Protein AF-A0A5Q0TPP8-F1 (afdb_monomer)

Structure (mmCIF, N/CA/C/O backbone):
data_AF-A0A5Q0TPP8-F1
#
_entry.id   AF-A0A5Q0TPP8-F1
#
loop_
_atom_site.group_PDB
_atom_site.id
_atom_site.type_symbol
_atom_site.label_atom_id
_atom_site.label_alt_id
_atom_site.label_comp_id
_atom_site.label_asym_id
_atom_site.label_entity_id
_atom_site.label_seq_id
_atom_site.pdbx_PDB_ins_code
_atom_site.Cartn_x
_atom_site.Cartn_y
_atom_site.Cartn_z
_atom_site.occupancy
_atom_site.B_iso_or_equiv
_atom_site.auth_seq_id
_atom_site.auth_comp_id
_atom_site.auth_asym_id
_atom_site.auth_atom_id
_atom_site.pdbx_PDB_model_num
ATOM 1 N N . MET A 1 1 ? -11.938 22.897 11.006 1.00 72.88 1 MET A N 1
ATOM 2 C CA . MET A 1 1 ? -11.419 23.544 9.786 1.00 72.88 1 MET A CA 1
ATOM 3 C C . MET A 1 1 ? -12.128 22.884 8.626 1.00 72.88 1 MET A C 1
ATOM 5 O O . MET A 1 1 ? -12.063 21.668 8.537 1.00 72.88 1 MET A O 1
ATOM 9 N N . GLU A 1 2 ? -12.883 23.642 7.843 1.00 81.75 2 GLU A N 1
ATOM 10 C CA . GLU A 1 2 ? -13.623 23.098 6.699 1.00 81.75 2 GLU A CA 1
ATOM 11 C C . GLU A 1 2 ? -12.651 22.657 5.591 1.00 81.75 2 GLU A C 1
ATOM 13 O O . GLU A 1 2 ? -11.642 23.331 5.365 1.00 81.75 2 GLU A O 1
ATOM 18 N N . GLY A 1 3 ? -12.922 21.511 4.957 1.00 86.56 3 GLY A N 1
ATOM 19 C CA . GLY A 1 3 ? -12.124 20.964 3.853 1.00 86.56 3 GLY A CA 1
ATOM 20 C C . GLY A 1 3 ? -10.733 20.443 4.234 1.00 86.56 3 GLY A C 1
ATOM 21 O O . GLY A 1 3 ? -9.870 20.325 3.366 1.00 86.56 3 GLY A O 1
ATOM 22 N N . TRP A 1 4 ? -10.479 20.160 5.516 1.00 91.12 4 TRP A N 1
ATOM 23 C CA . TRP A 1 4 ? -9.188 19.641 5.994 1.00 91.12 4 TRP A CA 1
ATOM 24 C C . TRP A 1 4 ? -8.814 18.273 5.379 1.00 91.12 4 TRP A C 1
ATOM 26 O O . TRP A 1 4 ? -7.636 17.945 5.226 1.00 91.12 4 TRP A O 1
ATOM 36 N N . GLU A 1 5 ? -9.820 17.498 4.980 1.00 88.25 5 GLU A N 1
ATOM 37 C CA . GLU A 1 5 ? -9.718 16.208 4.304 1.00 88.25 5 GLU A CA 1
ATOM 38 C C . GLU A 1 5 ? -9.172 16.316 2.870 1.00 88.25 5 GLU A C 1
ATOM 40 O O . GLU A 1 5 ? -8.615 15.350 2.360 1.00 88.25 5 GLU A O 1
ATOM 45 N N . TYR A 1 6 ? -9.256 17.498 2.248 1.00 87.94 6 TYR A N 1
ATOM 46 C CA . TYR A 1 6 ? -8.785 17.752 0.879 1.00 87.94 6 TYR A CA 1
ATOM 47 C C . TYR A 1 6 ? -7.492 18.574 0.820 1.00 87.94 6 TYR A C 1
ATOM 49 O O . TYR A 1 6 ? -7.087 19.010 -0.259 1.00 87.94 6 TYR A O 1
ATOM 57 N N . LEU A 1 7 ? -6.843 18.825 1.963 1.00 90.19 7 LEU A N 1
ATOM 58 C CA . LEU A 1 7 ? -5.590 19.575 1.971 1.00 90.19 7 LEU A CA 1
ATOM 59 C C . LEU A 1 7 ? -4.499 18.811 1.232 1.00 90.19 7 LEU A C 1
ATOM 61 O O . LEU A 1 7 ? -4.207 17.652 1.542 1.00 90.19 7 LEU A O 1
ATOM 65 N N . LYS A 1 8 ? -3.851 19.519 0.310 1.00 86.94 8 LYS A N 1
ATOM 66 C CA . LYS A 1 8 ? -2.609 19.077 -0.318 1.00 86.94 8 LYS A CA 1
ATOM 67 C C . LYS A 1 8 ? -1.483 19.052 0.710 1.00 86.94 8 LYS A C 1
ATOM 69 O O . LYS A 1 8 ? -1.563 19.707 1.752 1.00 86.94 8 LYS A O 1
ATOM 74 N N . PHE A 1 9 ? -0.438 18.280 0.432 1.00 85.12 9 PHE A N 1
ATOM 75 C CA . PHE A 1 9 ? 0.687 18.111 1.356 1.00 85.12 9 PHE A CA 1
ATOM 76 C C . PHE A 1 9 ? 1.4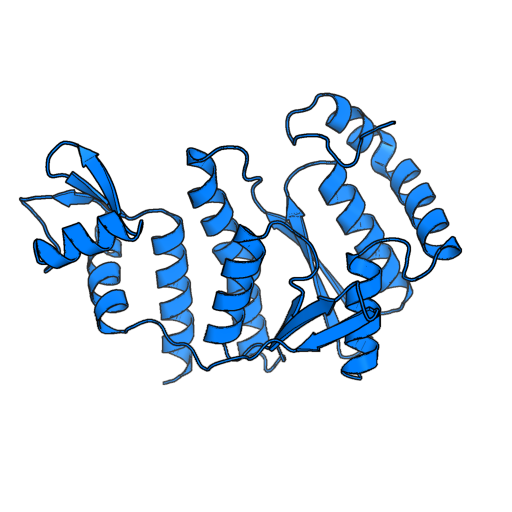45 19.423 1.634 1.00 85.12 9 PHE A C 1
ATOM 78 O O . PHE A 1 9 ? 2.007 19.570 2.713 1.00 85.12 9 PHE A O 1
ATOM 85 N N . ASP A 1 10 ? 1.437 20.357 0.681 1.00 86.56 10 ASP A N 1
ATOM 86 C CA . ASP A 1 10 ? 2.114 21.656 0.717 1.00 86.56 10 ASP A CA 1
ATOM 87 C C . ASP A 1 10 ? 1.210 22.805 1.198 1.00 86.56 10 ASP A C 1
ATOM 89 O O . ASP A 1 10 ? 1.647 23.955 1.257 1.00 86.56 10 ASP A O 1
ATOM 93 N N . ASP A 1 11 ? -0.046 22.522 1.563 1.00 90.75 11 ASP A N 1
ATOM 94 C CA . ASP A 1 11 ? -0.952 23.547 2.079 1.00 90.75 11 ASP A CA 1
ATOM 95 C C . ASP A 1 11 ? -0.470 24.032 3.465 1.00 90.75 11 ASP A C 1
ATOM 97 O O . ASP A 1 11 ? -0.346 23.215 4.383 1.00 90.75 11 ASP A O 1
ATOM 101 N N . PRO A 1 12 ? -0.274 25.348 3.691 1.00 91.38 12 PRO A N 1
ATOM 102 C CA . PRO A 1 12 ? 0.147 25.887 4.991 1.00 91.38 12 PRO A CA 1
ATOM 103 C C . PRO A 1 12 ? -0.785 25.528 6.160 1.00 91.38 12 PRO A C 1
ATOM 105 O O . PRO A 1 12 ? -0.415 25.612 7.330 1.00 91.38 12 PRO A O 1
ATOM 108 N N . LYS A 1 13 ? -2.033 25.130 5.885 1.00 93.56 13 LYS A N 1
ATOM 109 C CA . LYS A 1 13 ? -2.962 24.632 6.906 1.00 93.56 13 LYS A CA 1
ATOM 110 C C . LYS A 1 13 ? -2.545 23.276 7.483 1.00 93.56 13 LYS A C 1
ATOM 112 O O . LYS A 1 13 ? -3.036 22.941 8.562 1.00 93.56 13 LYS A O 1
ATOM 117 N N . GLN A 1 14 ? -1.647 22.527 6.837 1.00 93.81 14 GLN A N 1
ATOM 118 C CA . GLN A 1 14 ? -1.061 21.301 7.392 1.00 93.81 14 GLN A CA 1
ATOM 119 C C . GLN A 1 14 ? -0.341 21.587 8.719 1.00 93.81 14 GLN A C 1
ATOM 121 O O . GLN A 1 14 ? -0.511 20.831 9.674 1.00 93.81 14 GLN A O 1
ATOM 126 N N . ASP A 1 15 ? 0.331 22.738 8.852 1.00 94.19 15 ASP A N 1
ATOM 127 C CA . ASP A 1 15 ? 1.006 23.141 10.097 1.00 94.19 15 ASP A CA 1
ATOM 128 C C . ASP A 1 15 ? 0.032 23.273 11.269 1.00 94.19 15 ASP A C 1
ATOM 130 O O . ASP A 1 15 ? 0.347 22.919 12.406 1.00 94.19 15 ASP A O 1
ATOM 134 N N . LYS A 1 16 ? -1.199 23.725 10.995 1.00 94.25 16 LYS A N 1
ATOM 135 C CA . LYS A 1 16 ? -2.252 23.806 12.016 1.00 94.25 16 LYS A CA 1
ATOM 136 C C . LYS A 1 16 ? -2.691 22.423 12.480 1.00 94.25 16 LYS A C 1
ATOM 138 O O . LYS A 1 16 ? -3.036 22.273 13.649 1.00 94.25 16 LYS A O 1
ATOM 143 N N . ILE A 1 17 ? -2.693 21.427 11.596 1.00 95.06 17 ILE A N 1
ATOM 144 C CA . ILE A 1 17 ? -3.001 20.043 11.969 1.00 95.06 17 ILE A CA 1
ATOM 145 C C . ILE A 1 17 ? -1.875 19.491 12.838 1.00 95.06 17 ILE A C 1
ATOM 147 O O . ILE A 1 17 ? -2.148 18.990 13.925 1.00 95.06 17 ILE A O 1
ATOM 151 N N . THR A 1 18 ? -0.622 19.661 12.415 1.00 94.38 18 THR A N 1
ATOM 152 C CA . THR A 1 18 ? 0.558 19.214 13.166 1.00 94.38 18 THR A CA 1
ATOM 153 C C . THR A 1 18 ? 0.594 19.817 14.569 1.00 94.38 18 THR A C 1
ATOM 155 O O . THR A 1 18 ? 0.700 19.083 15.554 1.00 94.38 18 THR A O 1
ATOM 158 N N . ALA A 1 19 ? 0.415 21.138 14.676 1.00 95.62 19 ALA A N 1
ATOM 159 C CA . ALA A 1 19 ? 0.449 21.865 15.945 1.00 95.62 19 ALA A CA 1
ATOM 160 C C . ALA A 1 19 ? -0.661 21.449 16.927 1.00 95.62 19 ALA A C 1
ATOM 162 O O . ALA A 1 19 ? -0.488 21.593 18.133 1.00 95.62 19 ALA A O 1
ATOM 163 N N . ASN A 1 20 ? -1.786 20.924 16.429 1.00 95.69 20 ASN A N 1
ATOM 164 C CA . ASN A 1 20 ? -2.944 20.541 17.245 1.00 95.69 20 ASN A CA 1
ATOM 165 C C . ASN A 1 20 ? -3.232 19.028 17.197 1.00 95.69 20 ASN A C 1
ATOM 167 O O . ASN A 1 20 ? -4.325 18.592 17.562 1.00 95.69 20 ASN A O 1
ATOM 171 N N . SER A 1 21 ? -2.270 18.221 16.744 1.00 94.19 21 SER A N 1
ATOM 172 C CA . SER A 1 21 ? -2.447 16.795 16.430 1.00 94.19 21 SER A CA 1
ATOM 173 C C . SER A 1 21 ? -3.027 15.988 17.594 1.00 94.19 21 SER A C 1
ATOM 175 O O . SER A 1 21 ? -4.012 15.277 17.408 1.00 94.19 21 SER A O 1
ATOM 177 N N . SER A 1 22 ? -2.508 16.156 18.812 1.00 95.12 22 SER A N 1
ATOM 178 C CA . SER A 1 22 ? -3.001 15.453 20.008 1.00 95.12 22 SER A CA 1
ATOM 179 C C . SER A 1 22 ? -4.465 15.769 20.338 1.00 95.12 22 SER A C 1
ATOM 181 O O . SER A 1 22 ? -5.251 14.867 20.651 1.00 95.12 22 SER A O 1
ATOM 183 N N . GLU A 1 23 ? -4.857 17.043 20.255 1.00 96.62 23 GLU A N 1
ATOM 184 C CA . GLU A 1 23 ? -6.233 17.474 20.524 1.00 96.62 23 GLU A CA 1
ATOM 185 C C . GLU A 1 23 ? -7.184 16.971 19.432 1.00 96.62 23 GLU A C 1
ATOM 187 O O . GLU A 1 23 ? -8.256 16.433 19.725 1.00 96.62 23 GLU A O 1
ATOM 192 N N . LEU A 1 24 ? -6.776 17.100 18.167 1.00 96.62 24 LEU A N 1
ATOM 193 C CA . LEU A 1 24 ? -7.544 16.621 17.023 1.00 96.62 24 LEU A CA 1
ATOM 194 C C . LEU A 1 24 ? -7.723 15.103 17.074 1.00 96.62 24 LEU A C 1
ATOM 196 O O . LEU A 1 24 ? -8.852 14.636 16.949 1.00 96.62 24 LEU A O 1
ATOM 200 N N . LYS A 1 25 ? -6.660 14.337 17.352 1.00 96.81 25 LYS A N 1
ATOM 201 C CA . LYS A 1 25 ? -6.724 12.875 17.503 1.00 96.81 25 LYS A CA 1
ATOM 202 C C . LYS A 1 25 ? -7.724 12.479 18.584 1.00 96.81 25 LYS A C 1
ATOM 204 O O . LYS A 1 25 ? -8.573 11.625 18.357 1.00 96.81 25 LYS A O 1
ATOM 209 N N . SER A 1 26 ? -7.688 13.154 19.734 1.00 96.94 26 SER A N 1
ATOM 210 C CA . SER A 1 26 ? -8.629 12.901 20.834 1.00 96.94 26 SER A CA 1
ATOM 211 C C . SER A 1 26 ? -10.083 13.141 20.410 1.00 96.94 26 SER A C 1
ATOM 213 O O . SER A 1 26 ? -10.961 12.323 20.686 1.00 96.94 26 SER A O 1
ATOM 215 N N . LYS A 1 27 ? -10.349 14.229 19.676 1.00 97.06 27 LYS A N 1
ATOM 216 C CA . LYS A 1 27 ? -11.682 14.530 19.126 1.00 97.06 27 LYS A CA 1
ATOM 217 C C . LYS A 1 27 ? -12.130 13.502 18.085 1.00 97.06 27 LYS A C 1
ATOM 219 O O . LYS A 1 27 ? -13.294 13.103 18.095 1.00 97.06 27 LYS A O 1
ATOM 224 N N . LEU A 1 28 ? -11.226 13.053 17.216 1.00 97.12 28 LEU A N 1
ATOM 225 C CA . LEU A 1 28 ? -11.512 12.036 16.203 1.00 97.12 28 LEU A CA 1
ATOM 226 C C . LEU A 1 28 ? -11.799 10.673 16.839 1.00 97.12 28 LEU A C 1
ATOM 228 O O . LEU A 1 28 ? -12.749 10.011 16.438 1.00 97.12 28 LEU A O 1
ATOM 232 N N . LEU A 1 29 ? -11.065 10.285 17.884 1.00 97.44 29 LEU A N 1
ATOM 233 C CA . LEU A 1 29 ? -11.341 9.059 18.637 1.00 97.44 29 LEU A CA 1
ATOM 234 C C . LEU A 1 29 ? -12.711 9.100 19.315 1.00 97.44 29 LEU A C 1
ATOM 236 O O . LEU A 1 29 ? -13.458 8.128 19.244 1.00 97.44 29 LEU A O 1
ATOM 240 N N . LEU A 1 30 ? -13.086 10.231 19.924 1.00 97.12 30 LEU A N 1
ATOM 241 C CA . LEU A 1 30 ? -14.433 10.408 20.478 1.00 97.12 30 LEU A CA 1
ATOM 242 C C . LEU A 1 30 ? -15.513 10.284 19.397 1.00 97.12 30 LEU A C 1
ATOM 244 O O . LEU A 1 30 ? -16.551 9.661 19.625 1.00 97.12 30 LEU A O 1
ATOM 248 N N . PHE A 1 31 ? -15.267 10.853 18.216 1.00 97.44 31 PHE A N 1
ATOM 249 C CA . PHE A 1 31 ? -16.161 10.720 17.071 1.00 97.44 31 PHE A CA 1
ATOM 250 C C . PHE A 1 31 ? -16.295 9.261 16.619 1.00 97.44 31 PHE A C 1
ATOM 252 O O . PHE A 1 31 ? -17.422 8.783 16.483 1.00 97.44 31 PHE A O 1
ATOM 259 N N . ILE A 1 32 ? -15.180 8.542 16.457 1.00 97.38 32 ILE A N 1
ATOM 260 C CA . ILE A 1 32 ? -15.169 7.127 16.066 1.00 97.38 32 ILE A CA 1
ATOM 261 C C . ILE A 1 32 ? -15.898 6.278 17.108 1.00 97.38 32 ILE A C 1
ATOM 263 O O . ILE A 1 32 ? -16.779 5.505 16.750 1.00 97.38 32 ILE A O 1
ATOM 267 N N . ASN A 1 33 ? -15.621 6.466 18.398 1.00 94.50 33 ASN A N 1
ATOM 268 C CA . ASN A 1 33 ? -16.284 5.714 19.467 1.00 94.50 33 ASN A CA 1
ATOM 269 C C . ASN A 1 33 ? -17.801 5.950 19.500 1.00 94.50 33 ASN A C 1
ATOM 271 O O . ASN A 1 33 ? -18.557 5.047 19.847 1.00 94.50 33 ASN A O 1
ATOM 275 N N . LYS A 1 34 ? -18.260 7.146 19.113 1.00 96.31 34 LYS A N 1
ATOM 276 C CA . LYS A 1 34 ? -19.690 7.464 19.012 1.00 96.31 34 LYS A CA 1
ATOM 277 C C . LYS A 1 34 ? -20.337 6.909 17.740 1.00 96.31 34 LYS A C 1
ATOM 279 O O . LYS A 1 34 ? -21.505 6.531 17.777 1.00 96.31 34 LYS A O 1
ATOM 284 N N . LYS A 1 35 ? -19.630 6.935 16.608 1.00 95.44 35 LYS A N 1
ATOM 285 C CA . LYS A 1 35 ? -20.157 6.512 15.299 1.00 95.44 35 LYS A CA 1
ATOM 286 C C . LYS A 1 35 ? -19.996 5.018 15.024 1.00 95.44 35 LYS A C 1
ATOM 288 O O . LYS A 1 35 ? -20.766 4.481 14.238 1.00 95.44 35 LYS A O 1
ATOM 293 N N . GLY A 1 36 ? -19.041 4.357 15.668 1.00 92.12 36 GLY A N 1
ATOM 294 C CA . GLY A 1 36 ? -18.670 2.981 15.368 1.00 92.12 36 GLY A CA 1
ATOM 295 C C . GLY A 1 36 ? -18.016 2.858 13.993 1.00 92.12 36 GLY A C 1
ATOM 296 O O . GLY A 1 36 ? -17.306 3.756 13.540 1.00 92.12 36 GLY A O 1
ATOM 297 N N . ASN A 1 37 ? -18.275 1.740 13.320 1.00 88.06 37 ASN A N 1
ATOM 298 C CA . ASN A 1 37 ? -17.613 1.394 12.066 1.00 88.06 37 ASN A CA 1
ATOM 299 C C . ASN A 1 37 ? -17.879 2.383 10.920 1.00 88.06 37 ASN A C 1
ATOM 301 O O . ASN A 1 37 ? -17.022 2.568 10.067 1.00 88.06 37 ASN A O 1
ATOM 305 N N . SER A 1 38 ? -19.007 3.098 10.936 1.00 91.88 38 SER A N 1
ATOM 306 C CA . SER A 1 38 ? -19.361 4.094 9.920 1.00 91.88 38 SER A CA 1
ATOM 307 C C . SER A 1 38 ? -18.595 5.418 10.061 1.00 91.88 38 SER A C 1
ATOM 309 O O . SER A 1 38 ? -18.984 6.415 9.453 1.00 91.88 38 SER A O 1
ATOM 311 N N . ALA A 1 39 ? -17.591 5.488 10.938 1.00 95.25 39 ALA A N 1
ATOM 312 C CA . ALA A 1 39 ? -16.793 6.691 11.149 1.00 95.25 39 ALA A CA 1
ATOM 313 C C . ALA A 1 39 ? -15.831 6.970 9.985 1.00 95.25 39 ALA A C 1
ATOM 315 O O . ALA A 1 39 ? -15.558 8.134 9.698 1.00 95.25 39 ALA A O 1
ATOM 316 N N . SER A 1 40 ? -15.339 5.925 9.314 1.00 95.25 40 SER A N 1
ATOM 317 C CA . SER A 1 40 ? -14.554 6.041 8.083 1.00 95.25 40 SER A CA 1
ATOM 318 C C . SER A 1 40 ? -14.706 4.789 7.219 1.00 95.25 40 SER A C 1
ATOM 320 O O . SER A 1 40 ? -15.080 3.721 7.711 1.00 95.25 40 SER A O 1
ATOM 322 N N . ALA A 1 41 ? -14.401 4.915 5.926 1.00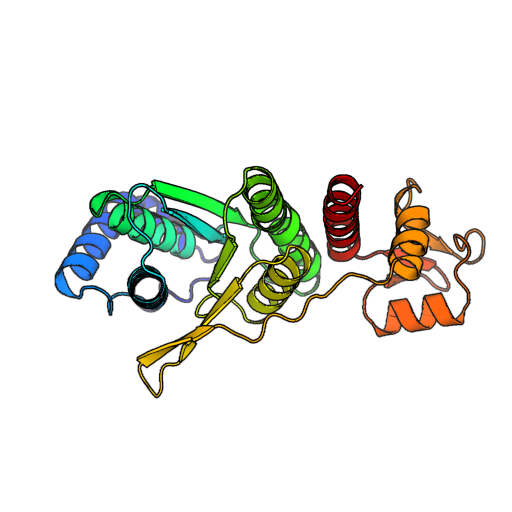 93.75 41 ALA A N 1
ATOM 323 C CA . ALA A 1 41 ? -14.437 3.788 5.000 1.00 93.75 41 ALA A CA 1
ATOM 324 C C . ALA A 1 41 ? -13.398 2.710 5.365 1.00 93.75 41 ALA A C 1
ATOM 326 O O . ALA A 1 41 ? -13.682 1.518 5.239 1.00 93.75 41 ALA A O 1
ATOM 327 N N . GLU A 1 42 ? -12.226 3.104 5.872 1.00 96.31 42 GLU A N 1
ATOM 328 C CA . GLU A 1 42 ? -11.175 2.200 6.354 1.00 96.31 42 GLU A CA 1
ATOM 329 C C . GLU A 1 42 ? -11.669 1.368 7.534 1.00 96.31 42 GLU A C 1
ATOM 331 O O . GLU A 1 42 ? -11.582 0.144 7.494 1.00 96.31 42 GLU A O 1
ATOM 336 N N . ILE A 1 43 ? -12.230 2.011 8.564 1.00 97.06 43 ILE A N 1
ATOM 337 C CA . ILE A 1 43 ? -12.712 1.300 9.753 1.00 97.06 43 ILE A CA 1
ATOM 338 C C . ILE A 1 43 ? -13.821 0.331 9.356 1.00 97.06 43 ILE A C 1
ATOM 340 O O . ILE A 1 43 ? -13.770 -0.842 9.721 1.00 97.06 43 ILE A O 1
ATOM 344 N N . GLN A 1 44 ? -14.790 0.798 8.567 1.00 96.31 44 GLN A N 1
ATOM 345 C CA . GLN A 1 44 ? -15.907 -0.036 8.145 1.00 96.31 44 GLN A CA 1
ATOM 346 C C . GLN A 1 44 ? -15.448 -1.263 7.359 1.00 96.31 44 GLN A C 1
ATOM 348 O O . GLN A 1 44 ? -15.899 -2.373 7.632 1.00 96.31 44 GLN A O 1
ATOM 353 N N . SER A 1 45 ? -14.563 -1.066 6.382 1.00 96.75 45 SER A N 1
ATOM 354 C CA . SER A 1 45 ? -14.091 -2.152 5.524 1.00 96.75 45 SER A CA 1
ATOM 355 C C . SER A 1 45 ? -13.195 -3.140 6.267 1.00 96.75 45 SER A C 1
ATOM 357 O O . SER A 1 45 ? -13.355 -4.342 6.072 1.00 96.75 45 SER A O 1
ATOM 359 N N . ILE A 1 46 ? -12.310 -2.670 7.154 1.00 97.31 46 ILE A N 1
ATOM 360 C CA . ILE A 1 46 ? -11.461 -3.548 7.969 1.00 97.31 46 ILE A CA 1
ATOM 361 C C . ILE A 1 46 ? -12.316 -4.361 8.944 1.00 97.31 46 ILE A C 1
ATOM 363 O O . ILE A 1 46 ? -12.140 -5.572 9.014 1.00 97.31 46 ILE A O 1
ATOM 367 N N . GLU A 1 47 ? -13.266 -3.743 9.654 1.00 96.81 47 GLU A N 1
ATOM 368 C CA . GLU A 1 47 ? -14.126 -4.466 10.602 1.00 96.81 47 GLU A CA 1
ATOM 369 C C . GLU A 1 47 ? -14.979 -5.537 9.934 1.00 96.81 47 GLU A C 1
ATOM 371 O O . GLU A 1 47 ? -15.024 -6.673 10.402 1.00 96.81 47 GLU A O 1
ATOM 376 N N . GLN A 1 48 ? -15.613 -5.196 8.812 1.00 96.88 48 GLN A N 1
ATOM 377 C CA . GLN A 1 48 ? -16.395 -6.172 8.060 1.00 96.88 48 GLN A CA 1
ATOM 378 C C . GLN A 1 48 ? -15.509 -7.297 7.514 1.00 96.88 48 GLN A C 1
ATOM 380 O O . GLN A 1 48 ? -15.945 -8.444 7.467 1.00 96.88 48 GLN A O 1
ATOM 385 N N . ALA A 1 49 ? -14.269 -7.000 7.112 1.00 97.12 49 ALA A N 1
ATOM 386 C CA . ALA A 1 49 ? -13.347 -8.013 6.611 1.00 97.12 49 ALA A CA 1
ATOM 387 C C . ALA A 1 49 ? -12.884 -8.967 7.717 1.00 97.12 49 ALA A C 1
ATOM 389 O O . ALA A 1 49 ? -12.933 -10.179 7.515 1.00 97.12 49 ALA A O 1
ATOM 390 N N . VAL A 1 50 ? -12.471 -8.458 8.885 1.00 97.06 50 VAL A N 1
ATOM 391 C CA . VAL A 1 50 ? -12.036 -9.329 9.990 1.00 97.06 50 VAL A CA 1
ATOM 392 C C . VAL A 1 50 ? -13.180 -10.204 10.498 1.00 97.06 50 VAL A C 1
ATOM 394 O O . VAL A 1 50 ? -12.968 -11.386 10.749 1.00 97.06 50 VAL A O 1
ATOM 397 N N . GLU A 1 51 ? -14.407 -9.677 10.544 1.00 96.00 51 GLU A N 1
ATOM 398 C CA . GLU A 1 51 ? -15.601 -10.463 10.864 1.00 96.00 51 GLU A CA 1
ATOM 399 C C . GLU A 1 51 ? -15.872 -11.533 9.796 1.00 96.00 51 GLU A C 1
ATOM 401 O O . GLU A 1 51 ? -15.982 -12.717 10.118 1.00 96.00 51 GLU A O 1
ATOM 406 N N . LYS A 1 52 ? -15.919 -11.144 8.515 1.00 96.56 52 LYS A N 1
ATOM 407 C CA . LYS A 1 52 ? -16.238 -12.048 7.399 1.00 96.56 52 LYS A CA 1
ATOM 408 C C . LYS A 1 52 ? -15.230 -13.182 7.239 1.00 96.56 52 LYS A C 1
ATOM 410 O O . LYS A 1 52 ? -15.619 -14.299 6.904 1.00 96.56 52 LYS A O 1
ATOM 415 N N . PHE A 1 53 ? -13.948 -12.894 7.441 1.00 96.25 53 PHE A N 1
ATOM 416 C CA . PHE A 1 53 ? -12.872 -13.874 7.300 1.00 96.25 53 PHE A CA 1
ATOM 417 C C . PHE A 1 53 ? -12.528 -14.588 8.617 1.00 96.25 53 PHE A C 1
ATOM 419 O O . PHE A 1 53 ? -11.690 -15.486 8.613 1.00 96.25 53 PHE A O 1
ATOM 426 N N . GLY A 1 54 ? -13.191 -14.242 9.728 1.00 96.75 54 GLY A N 1
ATOM 427 C CA . GLY A 1 54 ? -12.980 -14.878 11.031 1.00 96.75 54 GLY A CA 1
ATOM 428 C C . GLY A 1 54 ? -11.613 -14.582 11.656 1.00 96.75 54 GLY A C 1
ATOM 429 O O . GLY A 1 54 ? -11.112 -15.395 12.430 1.00 96.75 54 GLY A O 1
ATOM 430 N N . HIS A 1 55 ? -11.015 -13.446 11.305 1.00 97.00 55 HIS A N 1
ATOM 431 C CA . HIS A 1 55 ? -9.718 -12.985 11.795 1.00 97.00 55 HIS A CA 1
ATOM 432 C C . HIS A 1 55 ? -9.848 -12.420 13.214 1.00 97.00 55 HIS A C 1
ATOM 434 O O . HIS A 1 55 ? -10.745 -11.617 13.488 1.00 97.00 55 HIS A O 1
ATOM 440 N N . LYS A 1 56 ? -8.964 -12.830 14.126 1.00 97.31 56 LYS A N 1
ATOM 441 C CA . LYS A 1 56 ? -9.024 -12.458 15.542 1.00 97.31 56 LYS A CA 1
ATOM 442 C C . LYS A 1 56 ? -7.920 -11.460 15.902 1.00 97.31 56 LYS A C 1
ATOM 444 O O . LYS A 1 56 ? -6.886 -11.400 15.247 1.00 97.31 56 LYS A O 1
ATOM 449 N N . PRO A 1 57 ? -8.086 -10.670 16.974 1.00 97.56 57 PRO A N 1
ATOM 450 C CA . PRO A 1 57 ? -7.059 -9.708 17.368 1.00 97.56 57 PRO A CA 1
ATOM 451 C C . PRO A 1 57 ? -5.672 -10.311 17.655 1.00 97.56 57 PRO A C 1
ATOM 453 O O . PRO A 1 57 ? -4.670 -9.645 17.426 1.00 97.56 57 PRO A O 1
ATOM 456 N N . ASP A 1 58 ? -5.607 -11.551 18.145 1.00 95.94 58 ASP 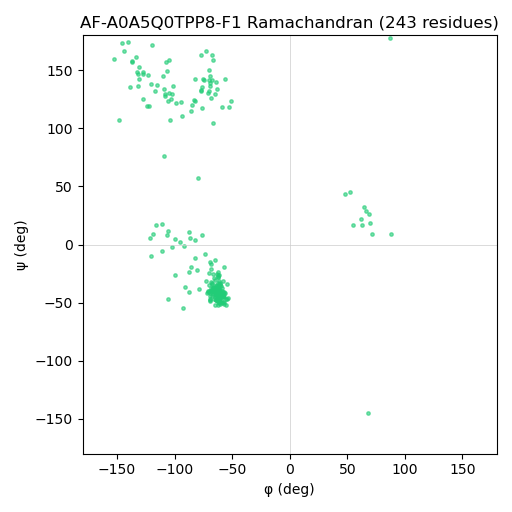A N 1
ATOM 457 C CA . ASP A 1 58 ? -4.371 -12.243 18.531 1.00 95.94 58 ASP A CA 1
ATOM 458 C C . ASP A 1 58 ? -3.617 -12.903 17.364 1.00 95.94 58 ASP A C 1
ATOM 460 O O . ASP A 1 58 ? -2.459 -13.284 17.538 1.00 95.94 58 ASP A O 1
ATOM 464 N N . ASP A 1 59 ? -4.232 -13.007 16.183 1.00 96.00 59 ASP A N 1
ATOM 465 C CA . ASP A 1 59 ? -3.624 -13.574 14.972 1.00 96.00 59 ASP A CA 1
ATOM 466 C C . ASP A 1 59 ? -3.582 -12.598 13.783 1.00 96.00 59 ASP A C 1
ATOM 468 O O . ASP A 1 59 ? -3.161 -12.966 12.684 1.00 96.00 59 ASP A O 1
ATOM 472 N N . THR A 1 60 ? -3.976 -11.339 14.000 1.00 98.19 60 THR A N 1
ATOM 473 C CA . THR A 1 60 ? -4.155 -10.351 12.932 1.00 98.19 60 THR A CA 1
ATOM 474 C C . THR A 1 60 ? -3.333 -9.090 13.159 1.00 98.19 60 THR A C 1
ATOM 476 O O . THR A 1 60 ? -3.562 -8.331 14.102 1.00 98.19 60 THR A O 1
ATOM 479 N N . LEU A 1 61 ? -2.437 -8.815 12.209 1.00 98.31 61 LEU A N 1
ATOM 480 C CA . LEU A 1 61 ? -1.747 -7.537 12.070 1.00 98.31 61 LEU A CA 1
ATOM 481 C C . LEU A 1 61 ? -2.495 -6.638 11.078 1.00 98.31 61 LEU A C 1
ATOM 483 O O . LEU A 1 61 ? -2.644 -6.981 9.905 1.00 98.31 61 LEU A O 1
ATOM 487 N N . ILE A 1 62 ? -2.897 -5.449 11.522 1.00 98.31 62 ILE A N 1
ATOM 488 C CA . ILE A 1 62 ? -3.432 -4.399 10.649 1.00 98.31 62 ILE A CA 1
ATOM 489 C C . ILE A 1 62 ? -2.287 -3.471 10.242 1.00 98.31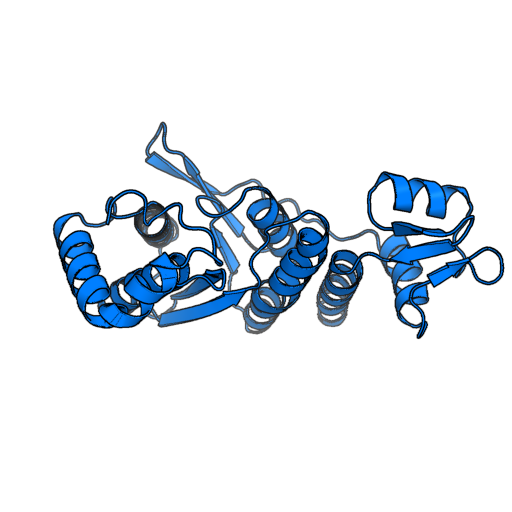 62 ILE A C 1
ATOM 491 O O . ILE A 1 62 ? -1.763 -2.702 11.052 1.00 98.31 62 ILE A O 1
ATOM 495 N N . PHE A 1 63 ? -1.910 -3.526 8.968 1.00 98.19 63 PHE A N 1
ATOM 496 C CA . PHE A 1 63 ? -0.893 -2.652 8.399 1.00 98.19 63 PHE A CA 1
ATOM 497 C C . PHE A 1 63 ? -1.520 -1.481 7.646 1.00 98.19 63 PHE A C 1
ATOM 499 O O . PHE A 1 63 ? -2.270 -1.672 6.690 1.00 98.19 63 PHE A O 1
ATOM 506 N N . LEU A 1 64 ? -1.190 -0.266 8.070 1.00 97.50 64 LEU A N 1
ATOM 507 C CA . LEU A 1 64 ? -1.668 0.976 7.478 1.00 97.50 64 LEU A CA 1
ATOM 508 C C . LEU A 1 64 ? -0.524 1.683 6.751 1.00 97.50 64 LEU A C 1
ATOM 510 O O . LEU A 1 64 ? 0.618 1.698 7.213 1.00 97.50 64 LEU A O 1
ATOM 514 N N . TYR A 1 65 ? -0.836 2.345 5.646 1.00 96.06 65 TYR A N 1
ATOM 515 C CA . TYR A 1 65 ? 0.069 3.311 5.044 1.00 96.06 65 TYR A CA 1
ATOM 516 C C . TYR A 1 65 ? -0.666 4.630 4.818 1.00 96.06 65 TYR A C 1
ATOM 518 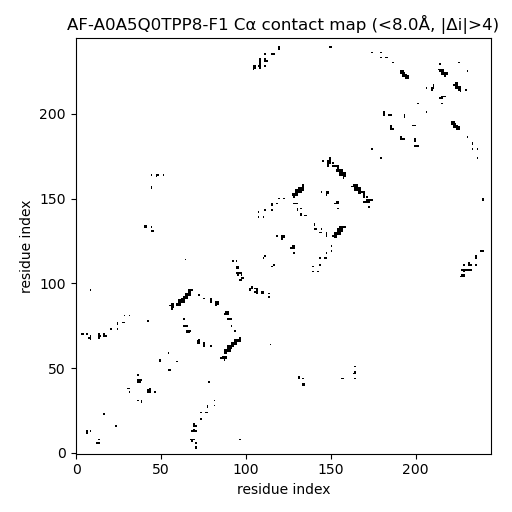O O . TYR A 1 65 ? -1.876 4.651 4.599 1.00 96.06 65 TYR A O 1
ATOM 526 N N . SER A 1 66 ? 0.063 5.737 4.903 1.00 94.75 66 SER A N 1
ATOM 527 C CA . SER A 1 66 ? -0.456 7.068 4.595 1.00 94.75 66 SER A CA 1
ATOM 528 C C . SER A 1 66 ? 0.556 7.853 3.778 1.00 94.75 66 SER A C 1
ATOM 530 O O . SER A 1 66 ? 1.758 7.598 3.855 1.00 94.75 66 SER A O 1
ATOM 532 N N . THR A 1 67 ? 0.094 8.860 3.047 1.00 91.94 67 THR A N 1
ATOM 533 C CA . THR A 1 67 ? 0.984 9.857 2.448 1.00 91.94 67 THR A CA 1
ATOM 534 C C . THR A 1 67 ? 1.653 10.712 3.522 1.00 91.94 67 THR A C 1
ATOM 536 O O . THR A 1 67 ? 1.199 10.786 4.671 1.00 91.94 67 THR A O 1
ATOM 539 N N . ASN A 1 68 ? 2.731 11.400 3.148 1.00 89.69 68 ASN A N 1
ATOM 540 C CA . ASN A 1 68 ? 3.438 12.325 4.030 1.00 89.69 68 ASN A CA 1
ATOM 541 C C . ASN A 1 68 ? 2.730 13.690 4.130 1.00 89.69 68 ASN A C 1
ATOM 543 O O . ASN A 1 68 ? 3.300 14.728 3.809 1.00 89.69 68 ASN A O 1
ATOM 547 N N . SER A 1 69 ? 1.466 13.690 4.547 1.00 92.69 69 SER A N 1
ATOM 548 C CA . SER A 1 69 ? 0.700 14.902 4.846 1.00 92.69 69 SER A CA 1
ATOM 549 C C . SER A 1 69 ? 0.100 14.803 6.247 1.00 92.69 69 SER A C 1
ATOM 551 O O . SER A 1 69 ? -0.227 13.708 6.711 1.00 92.69 69 SER A O 1
ATOM 553 N N . ALA A 1 70 ? -0.025 15.931 6.952 1.00 94.81 70 ALA A N 1
ATOM 554 C CA . ALA A 1 70 ? -0.437 15.920 8.356 1.00 94.81 70 ALA A CA 1
ATOM 555 C C . ALA A 1 70 ? -1.874 15.402 8.529 1.00 94.81 70 ALA A C 1
ATOM 557 O O . ALA A 1 70 ? -2.145 14.645 9.458 1.00 94.81 70 ALA A O 1
ATOM 558 N N . ASN A 1 71 ? -2.785 15.732 7.606 1.00 95.12 71 ASN A N 1
ATOM 559 C CA . ASN A 1 71 ? -4.142 15.176 7.585 1.00 95.12 71 ASN A CA 1
ATOM 560 C C . ASN A 1 71 ? -4.168 13.643 7.413 1.00 95.12 71 ASN A C 1
ATOM 562 O O . ASN A 1 71 ? -4.872 12.965 8.162 1.00 95.12 71 ASN A O 1
ATOM 566 N N . ALA A 1 72 ? -3.386 13.089 6.482 1.00 94.75 72 ALA A N 1
ATOM 567 C CA . ALA A 1 72 ? -3.347 11.647 6.233 1.00 94.75 72 ALA A CA 1
ATOM 568 C C . ALA A 1 72 ? -2.703 10.881 7.397 1.00 94.75 72 ALA A C 1
ATOM 570 O O . ALA A 1 72 ? -3.221 9.851 7.829 1.00 94.75 72 ALA A O 1
ATOM 571 N N . GLN A 1 73 ? -1.611 11.411 7.955 1.00 96.19 73 GLN A N 1
ATOM 572 C CA . GLN A 1 73 ? -0.954 10.818 9.122 1.00 96.19 73 GLN A CA 1
ATOM 573 C C . GLN A 1 73 ? -1.855 10.848 10.356 1.00 96.19 73 GLN A C 1
ATOM 575 O O . GLN A 1 73 ? -1.961 9.840 11.051 1.00 96.19 73 GLN A O 1
ATOM 580 N N . LEU A 1 74 ? -2.563 11.956 10.594 1.00 97.25 74 LEU A N 1
ATOM 581 C CA . LEU A 1 74 ? -3.513 12.061 11.699 1.00 97.25 74 LEU A CA 1
ATOM 582 C C . LEU A 1 74 ? -4.662 11.051 11.557 1.00 97.25 74 LEU A C 1
ATOM 584 O O . LEU A 1 74 ? -5.054 10.427 12.546 1.00 97.25 74 LEU A O 1
ATOM 588 N N . ALA A 1 75 ? -5.182 10.843 10.343 1.00 96.69 75 ALA A N 1
ATOM 589 C CA . ALA A 1 75 ? -6.184 9.811 10.086 1.00 96.69 75 ALA A CA 1
ATOM 590 C C . ALA A 1 75 ? -5.635 8.406 10.392 1.00 96.69 75 ALA A C 1
ATOM 592 O O . ALA A 1 75 ? -6.239 7.674 11.177 1.00 96.69 75 ALA A O 1
ATOM 593 N N . ALA A 1 76 ? -4.459 8.061 9.858 1.00 97.19 76 ALA A N 1
ATOM 594 C CA . ALA A 1 76 ? -3.821 6.766 10.091 1.00 97.19 76 ALA A CA 1
ATOM 595 C C . ALA A 1 76 ? -3.516 6.515 11.578 1.00 97.19 76 ALA A C 1
ATOM 597 O O . ALA A 1 76 ? -3.756 5.420 12.074 1.00 97.19 76 ALA A O 1
ATOM 598 N N . GLU A 1 77 ? -3.052 7.528 12.312 1.00 97.75 77 GLU A N 1
ATOM 599 C CA . GLU A 1 77 ? -2.820 7.457 13.763 1.00 97.75 77 GLU A CA 1
ATOM 600 C C . GLU A 1 77 ? -4.096 7.232 14.557 1.00 97.75 77 GLU A C 1
ATOM 602 O O . GLU A 1 77 ? -4.116 6.455 15.510 1.00 97.75 77 GLU A O 1
ATOM 607 N N . THR A 1 78 ? -5.169 7.913 14.170 1.00 98.00 78 THR A N 1
ATOM 608 C CA . THR A 1 78 ? -6.457 7.776 14.844 1.00 98.00 78 THR A CA 1
ATOM 609 C C . THR A 1 78 ? -7.030 6.374 14.614 1.00 98.00 78 THR A C 1
ATOM 611 O O . THR A 1 78 ? -7.485 5.732 15.559 1.00 98.00 78 THR A O 1
ATOM 614 N N . ILE A 1 79 ? -6.966 5.870 13.377 1.00 97.88 79 ILE A N 1
ATOM 615 C CA . ILE A 1 79 ? -7.404 4.510 13.024 1.00 97.88 79 ILE A CA 1
ATOM 616 C C . ILE A 1 79 ? -6.539 3.466 13.740 1.00 97.88 79 ILE A C 1
ATOM 618 O O . ILE A 1 79 ? -7.065 2.503 14.298 1.00 97.88 79 ILE A O 1
ATOM 622 N N . GLN A 1 80 ? -5.223 3.678 13.780 1.00 98.12 80 GLN A N 1
ATOM 623 C CA . GLN A 1 80 ? -4.284 2.832 14.506 1.00 98.12 80 GLN A CA 1
ATOM 624 C C . GLN A 1 80 ? -4.668 2.709 15.988 1.00 98.12 80 GLN A C 1
ATOM 626 O O . GLN A 1 80 ? -4.801 1.604 16.512 1.00 98.12 80 GLN A O 1
ATOM 631 N N . GLU A 1 81 ? -4.873 3.838 16.667 1.00 97.94 81 GLU A N 1
ATOM 632 C CA . GLU A 1 81 ? -5.243 3.860 18.084 1.00 97.94 81 GLU A CA 1
ATOM 633 C C . GLU A 1 81 ? -6.597 3.175 18.327 1.00 97.94 81 GLU A C 1
ATOM 635 O O . GLU A 1 81 ? -6.758 2.420 19.289 1.00 97.94 81 GLU A O 1
ATOM 640 N N . TYR A 1 82 ? -7.554 3.367 17.417 1.00 97.81 82 TYR A N 1
ATOM 641 C CA . TYR A 1 82 ? -8.846 2.696 17.477 1.00 97.81 82 TYR A CA 1
ATOM 642 C C . TYR A 1 82 ? -8.712 1.166 17.445 1.00 97.81 82 TYR A C 1
ATOM 644 O O . TYR A 1 82 ? -9.239 0.487 18.329 1.00 97.81 82 TYR A O 1
ATOM 652 N N . PHE A 1 83 ? -7.965 0.606 16.491 1.00 97.88 83 PHE A N 1
ATOM 653 C CA . PHE A 1 83 ? -7.779 -0.847 16.399 1.00 97.88 83 PHE A CA 1
ATOM 654 C C . PHE A 1 83 ? -6.909 -1.417 17.528 1.00 97.88 83 PHE A C 1
ATOM 656 O O . PHE A 1 83 ? -7.232 -2.483 18.057 1.00 97.88 83 PHE A O 1
ATOM 663 N N . ASN A 1 84 ? -5.900 -0.674 17.994 1.00 97.56 84 ASN A N 1
ATOM 664 C CA . ASN A 1 84 ? -5.135 -1.035 19.194 1.00 97.56 84 ASN A CA 1
ATOM 665 C C . ASN A 1 84 ? -6.035 -1.144 20.434 1.00 97.56 84 ASN A C 1
ATOM 667 O O . ASN A 1 84 ? -5.888 -2.066 21.240 1.00 97.56 84 ASN A O 1
ATOM 671 N N . SER A 1 85 ? -7.014 -0.242 20.587 1.00 96.62 85 SER A N 1
ATOM 672 C CA . SER A 1 85 ? -7.984 -0.311 21.691 1.00 96.62 85 SER A CA 1
ATOM 673 C C . SER A 1 85 ? -8.837 -1.589 21.647 1.00 96.62 85 SER A C 1
ATOM 675 O O . SER A 1 85 ? -9.221 -2.118 22.693 1.00 96.62 85 SER A O 1
ATOM 677 N N . LYS A 1 86 ? -9.039 -2.142 20.443 1.00 96.19 86 LYS A N 1
ATOM 678 C CA . LYS A 1 86 ? -9.694 -3.430 20.172 1.00 96.19 86 LYS A CA 1
ATOM 679 C C . LYS A 1 86 ? -8.745 -4.634 20.202 1.00 96.19 86 LYS A C 1
ATOM 681 O O . LYS A 1 86 ? -9.165 -5.732 19.855 1.00 96.19 86 LYS A O 1
ATOM 686 N N . LYS A 1 87 ? -7.506 -4.442 20.670 1.00 98.06 87 LYS A N 1
ATOM 687 C CA . LYS A 1 87 ? -6.464 -5.470 20.851 1.00 98.06 87 LYS A CA 1
ATOM 688 C C . LYS A 1 87 ? -5.840 -6.023 19.572 1.00 98.06 87 LYS A C 1
ATOM 690 O O . LYS A 1 87 ? -5.076 -6.973 19.677 1.00 98.06 87 LYS A O 1
ATOM 695 N N . TYR A 1 88 ? -6.119 -5.441 18.409 1.00 98.12 88 TYR A N 1
ATOM 696 C CA . TYR A 1 88 ? -5.383 -5.793 17.196 1.00 98.12 88 TYR A CA 1
ATOM 697 C C . TYR A 1 88 ? -3.953 -5.268 17.289 1.00 98.12 88 TYR A C 1
ATOM 699 O O . TYR A 1 88 ? -3.741 -4.144 17.753 1.00 98.12 88 TYR A O 1
ATOM 707 N N . GLU A 1 89 ? -2.983 -6.043 16.806 1.00 98.00 89 GLU A N 1
ATOM 708 C CA . GLU A 1 89 ? -1.670 -5.484 16.503 1.00 98.00 89 GLU A CA 1
ATOM 709 C C . GLU A 1 89 ? -1.806 -4.551 15.297 1.00 98.00 89 GLU A C 1
ATOM 711 O O . GLU A 1 89 ? -2.470 -4.867 14.306 1.00 98.00 89 GLU A O 1
ATOM 716 N N . THR A 1 90 ? -1.171 -3.385 15.366 1.00 98.19 90 THR A N 1
ATOM 717 C CA . THR A 1 90 ? -1.168 -2.429 14.263 1.00 98.19 90 THR A CA 1
ATOM 718 C C . THR A 1 90 ? 0.243 -1.955 13.962 1.00 98.19 90 THR A C 1
ATOM 720 O O . THR A 1 90 ? 1.050 -1.692 14.855 1.00 98.19 90 THR A O 1
ATOM 723 N N . GLN A 1 91 ? 0.529 -1.763 12.682 1.00 97.81 91 GLN A N 1
ATOM 724 C CA . GLN A 1 91 ? 1.741 -1.104 12.216 1.00 97.81 91 GLN A CA 1
ATOM 725 C C . GLN A 1 91 ? 1.358 -0.055 11.181 1.00 97.81 91 GLN A C 1
ATOM 727 O O . GLN A 1 91 ? 0.398 -0.231 10.432 1.00 97.81 91 GLN A O 1
ATOM 732 N N . LYS A 1 92 ? 2.103 1.049 11.142 1.00 96.50 92 LYS A N 1
ATOM 733 C CA . LYS A 1 92 ? 1.900 2.100 10.147 1.00 96.50 92 LYS A CA 1
ATOM 734 C C . LYS A 1 92 ? 3.211 2.522 9.511 1.00 96.50 92 LYS A C 1
ATOM 736 O O . LYS A 1 92 ? 4.246 2.539 10.177 1.00 96.50 92 LYS A O 1
ATOM 741 N N . ILE A 1 93 ? 3.147 2.921 8.249 1.00 96.94 93 ILE A N 1
ATOM 742 C CA . ILE A 1 93 ? 4.265 3.538 7.534 1.00 96.94 93 ILE A CA 1
ATOM 743 C C . ILE A 1 93 ? 3.810 4.777 6.766 1.00 96.94 93 ILE A C 1
ATOM 745 O O . ILE A 1 93 ? 2.629 4.948 6.468 1.00 96.94 93 ILE A O 1
ATOM 749 N N . VAL A 1 94 ? 4.774 5.623 6.415 1.00 95.38 94 VAL A N 1
ATOM 750 C CA . VAL A 1 94 ? 4.546 6.791 5.564 1.00 95.38 94 VAL A CA 1
ATOM 751 C C . VAL A 1 94 ? 5.176 6.548 4.197 1.00 95.38 94 VAL A C 1
ATOM 753 O O . VAL A 1 94 ? 6.367 6.221 4.100 1.00 95.38 94 VAL A O 1
ATOM 756 N N . VAL A 1 95 ? 4.378 6.730 3.149 1.00 93.25 95 VAL A N 1
ATOM 757 C CA . VAL A 1 95 ? 4.813 6.688 1.751 1.00 93.25 95 VAL A CA 1
ATOM 758 C C . VAL A 1 95 ? 4.887 8.095 1.162 1.00 93.25 95 VAL A C 1
ATOM 760 O O . VAL A 1 95 ? 4.284 9.047 1.670 1.00 93.25 95 VAL A O 1
ATOM 763 N N . GLN A 1 96 ? 5.664 8.238 0.097 1.00 89.00 96 GLN A N 1
ATOM 764 C CA . GLN A 1 96 ? 5.798 9.483 -0.639 1.00 89.00 96 GLN A CA 1
ATOM 765 C C . GLN A 1 96 ? 4.458 9.889 -1.269 1.00 89.00 96 GLN A C 1
ATOM 767 O O . GLN A 1 96 ? 3.773 9.080 -1.889 1.00 89.00 96 GLN A O 1
ATOM 772 N N . SER A 1 97 ? 4.093 11.162 -1.112 1.00 82.56 97 SER A N 1
ATOM 773 C CA . SER A 1 97 ? 2.919 11.743 -1.767 1.00 82.56 97 SER A CA 1
ATOM 774 C C . SER A 1 97 ? 3.132 11.825 -3.282 1.00 82.56 97 SER A C 1
ATOM 776 O O . SER A 1 97 ? 4.225 12.166 -3.731 1.00 82.56 97 SER A O 1
ATOM 778 N N . ILE A 1 98 ? 2.082 11.558 -4.058 1.00 82.19 98 ILE A N 1
ATOM 779 C CA . ILE A 1 98 ? 2.077 11.697 -5.519 1.00 82.19 98 ILE A CA 1
ATOM 780 C C . ILE A 1 98 ? 1.311 12.973 -5.880 1.00 82.19 98 ILE A C 1
ATOM 782 O O . ILE A 1 98 ? 0.086 12.997 -5.765 1.00 82.19 98 ILE A O 1
ATOM 786 N N . ASN A 1 99 ? 2.008 14.030 -6.312 1.00 77.88 99 ASN A N 1
ATOM 787 C CA . ASN A 1 99 ? 1.369 15.323 -6.622 1.00 77.88 99 ASN A CA 1
ATOM 788 C C . ASN A 1 99 ? 1.568 15.796 -8.064 1.00 77.88 99 ASN A C 1
ATOM 790 O O . ASN A 1 99 ? 0.936 16.763 -8.490 1.00 77.88 99 ASN A O 1
ATOM 794 N N . SER A 1 100 ? 2.434 15.125 -8.816 1.00 78.88 100 SER A N 1
ATOM 795 C CA . SER A 1 100 ? 2.695 15.396 -10.225 1.00 78.88 100 SER A CA 1
ATOM 796 C C . SER A 1 100 ? 2.962 14.096 -10.978 1.00 78.88 100 SER A C 1
ATOM 798 O O . SER A 1 100 ? 3.197 13.046 -10.378 1.00 78.88 100 SER A O 1
ATOM 800 N N . GLU A 1 101 ? 2.942 14.173 -12.305 1.00 74.44 101 GLU A N 1
ATOM 801 C CA . GLU A 1 101 ? 3.322 13.057 -13.172 1.00 74.44 101 GLU A CA 1
ATOM 802 C C . GLU A 1 101 ? 4.786 12.634 -12.950 1.00 74.44 101 GLU A C 1
ATOM 804 O O . GLU A 1 101 ? 5.073 11.444 -12.845 1.00 74.44 101 GLU A O 1
ATOM 809 N N . ASP A 1 102 ? 5.693 13.597 -12.748 1.00 74.25 102 ASP A N 1
ATOM 810 C CA . ASP A 1 102 ? 7.109 13.331 -12.453 1.00 74.25 102 ASP A CA 1
ATOM 811 C C . ASP A 1 102 ? 7.320 12.618 -11.104 1.00 74.25 102 ASP A C 1
ATOM 813 O O . ASP A 1 102 ? 8.282 11.864 -10.919 1.00 74.25 102 ASP A O 1
ATOM 817 N N . GLU A 1 103 ? 6.434 12.860 -10.133 1.00 83.88 103 GLU A N 1
ATOM 818 C CA . GLU A 1 103 ? 6.457 12.212 -8.819 1.00 83.88 103 GLU A CA 1
ATOM 819 C C . GLU A 1 103 ? 5.735 10.866 -8.805 1.00 83.88 103 GLU A C 1
ATOM 821 O O . GLU A 1 103 ? 6.005 10.051 -7.925 1.00 83.88 103 GLU A O 1
ATOM 826 N N . PHE A 1 104 ? 4.859 10.606 -9.778 1.00 85.88 104 PHE A N 1
ATOM 827 C CA . PHE A 1 104 ? 4.059 9.385 -9.851 1.00 85.88 104 PHE A CA 1
ATOM 828 C C . PHE A 1 104 ? 4.931 8.128 -9.825 1.00 85.88 104 PHE A C 1
ATOM 830 O O . PHE A 1 104 ? 4.701 7.228 -9.018 1.00 85.88 104 PHE A O 1
ATOM 837 N N . ASP A 1 105 ? 5.994 8.100 -10.633 1.00 86.25 105 ASP A N 1
ATOM 838 C CA . ASP A 1 105 ? 6.923 6.966 -10.687 1.00 86.25 105 ASP A CA 1
ATOM 839 C C . ASP A 1 105 ? 7.638 6.732 -9.362 1.00 86.25 105 ASP A C 1
ATOM 841 O O . ASP A 1 105 ? 7.831 5.587 -8.951 1.00 86.25 105 ASP A O 1
ATOM 845 N N . LYS A 1 106 ? 8.031 7.817 -8.691 1.00 88.12 106 LYS A N 1
ATOM 846 C CA . LYS A 1 106 ? 8.736 7.757 -7.409 1.00 88.12 106 LYS A CA 1
ATOM 847 C C . LYS A 1 106 ? 7.801 7.323 -6.287 1.00 88.12 106 LYS A C 1
ATOM 849 O O . LYS A 1 106 ? 8.184 6.477 -5.490 1.00 88.12 106 LYS A O 1
ATOM 854 N N . GLY A 1 107 ? 6.573 7.838 -6.258 1.00 90.69 107 GLY A N 1
ATOM 855 C CA . GLY A 1 107 ? 5.567 7.442 -5.277 1.00 90.69 107 GLY A CA 1
ATOM 856 C C . GLY A 1 107 ? 5.158 5.979 -5.424 1.00 90.69 107 GLY A C 1
ATOM 857 O O . GLY A 1 107 ? 5.117 5.257 -4.431 1.00 90.69 107 GLY A O 1
ATOM 858 N N . LEU A 1 108 ? 4.957 5.492 -6.654 1.00 89.75 108 LEU A N 1
ATOM 859 C CA . LEU A 1 108 ? 4.728 4.064 -6.894 1.00 89.75 108 LEU A CA 1
ATOM 860 C C . LEU A 1 108 ? 5.937 3.207 -6.508 1.00 89.75 108 LEU A C 1
ATOM 862 O O . LEU A 1 108 ? 5.769 2.145 -5.909 1.00 89.75 108 LEU A O 1
ATOM 866 N N . ALA A 1 109 ? 7.154 3.657 -6.822 1.00 90.69 109 ALA A N 1
ATOM 867 C CA . ALA A 1 109 ? 8.374 2.971 -6.410 1.00 90.69 109 ALA A CA 1
ATOM 868 C C . ALA A 1 109 ? 8.488 2.883 -4.876 1.00 90.69 109 ALA A C 1
ATOM 870 O O . ALA A 1 109 ? 8.803 1.815 -4.356 1.00 90.69 109 ALA A O 1
ATOM 871 N N . ASP A 1 110 ? 8.184 3.962 -4.150 1.00 93.56 110 ASP A N 1
ATOM 872 C CA . ASP A 1 110 ? 8.183 4.000 -2.681 1.00 93.56 110 ASP A CA 1
ATOM 873 C C . ASP A 1 110 ? 7.086 3.103 -2.081 1.00 93.56 110 ASP A C 1
ATOM 875 O O . ASP A 1 110 ? 7.325 2.397 -1.100 1.00 93.56 110 ASP A O 1
ATOM 879 N N . LEU A 1 111 ? 5.906 3.056 -2.709 1.00 93.06 111 LEU A N 1
ATOM 880 C CA . LEU A 1 111 ? 4.816 2.156 -2.331 1.00 93.06 111 LEU A CA 1
ATOM 881 C C . LEU A 1 111 ? 5.228 0.683 -2.475 1.00 93.06 111 LEU A C 1
ATOM 883 O O . LEU A 1 111 ? 5.043 -0.106 -1.547 1.00 93.06 111 LEU A O 1
ATOM 887 N N . LEU A 1 112 ? 5.825 0.306 -3.610 1.00 91.19 112 LEU A N 1
ATOM 888 C CA . LEU A 1 112 ? 6.350 -1.047 -3.819 1.00 91.19 112 LEU A CA 1
ATOM 889 C C . LEU A 1 112 ? 7.458 -1.376 -2.811 1.00 91.19 112 LEU A C 1
ATOM 891 O O . LEU A 1 112 ? 7.473 -2.458 -2.222 1.00 91.19 112 LEU A O 1
ATOM 895 N N . ASP A 1 113 ? 8.368 -0.433 -2.573 1.00 91.88 113 ASP A N 1
ATOM 896 C CA . ASP A 1 113 ? 9.494 -0.638 -1.669 1.00 91.88 113 ASP A CA 1
ATOM 897 C C . ASP A 1 113 ? 9.031 -0.858 -0.226 1.00 91.88 113 ASP A C 1
ATOM 899 O O . ASP A 1 113 ? 9.445 -1.832 0.402 1.00 91.88 113 ASP A O 1
ATOM 903 N N . LYS A 1 114 ? 8.131 -0.009 0.283 1.00 94.19 114 LYS A N 1
ATOM 904 C CA . LYS A 1 114 ? 7.737 -0.014 1.697 1.00 94.19 114 LYS A CA 1
ATOM 905 C C . LYS A 1 114 ? 6.536 -0.899 2.018 1.00 94.19 114 LYS A C 1
ATOM 907 O O . LYS A 1 114 ? 6.513 -1.495 3.092 1.00 94.19 114 LYS A O 1
ATOM 912 N N . VAL A 1 115 ? 5.542 -0.990 1.130 1.00 94.88 115 VAL A N 1
ATOM 913 C CA . VAL A 1 115 ? 4.342 -1.819 1.348 1.00 94.88 115 VAL A CA 1
ATOM 914 C C . VAL A 1 115 ? 4.544 -3.204 0.749 1.00 94.88 115 VAL A C 1
ATOM 916 O O . VAL A 1 115 ? 4.428 -4.204 1.456 1.00 94.88 115 VAL A O 1
ATOM 919 N N . ALA A 1 116 ? 4.884 -3.298 -0.538 1.00 92.94 116 ALA A N 1
ATOM 920 C CA . ALA A 1 116 ? 4.931 -4.598 -1.204 1.00 92.94 116 ALA A CA 1
ATOM 921 C C . ALA A 1 116 ? 6.067 -5.493 -0.680 1.00 92.94 116 ALA A C 1
ATOM 923 O O . ALA A 1 116 ? 5.846 -6.683 -0.452 1.00 92.94 116 ALA A O 1
ATOM 924 N N . SER A 1 117 ? 7.238 -4.933 -0.355 1.00 91.81 117 SER A N 1
ATOM 925 C CA . SER A 1 117 ? 8.294 -5.711 0.318 1.00 91.81 117 SER A CA 1
ATOM 926 C C . SER A 1 117 ? 7.857 -6.265 1.679 1.00 91.81 117 SER A C 1
ATOM 928 O O . SER A 1 117 ? 8.273 -7.365 2.035 1.00 91.81 117 SER A O 1
ATOM 930 N N . LYS A 1 118 ? 7.014 -5.543 2.434 1.00 95.19 118 LYS A N 1
ATOM 931 C CA . LYS A 1 118 ? 6.468 -6.034 3.708 1.00 95.19 118 LYS A CA 1
ATOM 932 C C . LYS A 1 118 ? 5.494 -7.186 3.501 1.00 95.19 118 LYS A C 1
ATOM 934 O O . LYS A 1 118 ? 5.556 -8.167 4.235 1.00 95.19 118 LYS A O 1
ATOM 939 N N . MET A 1 119 ? 4.665 -7.112 2.459 1.00 95.19 119 MET A N 1
ATOM 940 C CA . MET A 1 119 ? 3.787 -8.222 2.084 1.00 95.19 119 MET A CA 1
ATOM 941 C C . MET A 1 119 ? 4.581 -9.502 1.788 1.00 95.19 119 MET A C 1
ATOM 943 O O . MET A 1 119 ? 4.206 -10.557 2.290 1.00 95.19 119 MET A O 1
ATOM 947 N N . ILE A 1 120 ? 5.696 -9.411 1.048 1.00 93.06 120 ILE A N 1
ATOM 948 C CA . ILE A 1 120 ? 6.608 -10.551 0.826 1.00 93.06 120 ILE A CA 1
ATOM 949 C C . ILE A 1 120 ? 7.180 -11.050 2.157 1.00 93.06 120 ILE A C 1
ATOM 951 O O . ILE A 1 120 ? 7.087 -12.233 2.465 1.00 93.06 120 ILE A O 1
ATOM 955 N N . GLU A 1 121 ? 7.731 -10.146 2.973 1.00 93.94 121 GLU A N 1
ATOM 956 C CA . GLU A 1 121 ? 8.335 -10.498 4.262 1.00 93.94 121 GLU A CA 1
ATOM 957 C C . GLU A 1 121 ? 7.370 -11.293 5.155 1.00 93.94 121 GLU A C 1
ATOM 959 O O . GLU A 1 121 ? 7.752 -12.318 5.720 1.00 93.94 121 GLU A O 1
ATOM 964 N N . TRP A 1 122 ? 6.116 -10.850 5.271 1.00 95.81 122 TRP A N 1
ATOM 965 C CA . TRP A 1 122 ? 5.096 -11.556 6.046 1.00 95.81 122 TRP A CA 1
ATOM 966 C C . TRP A 1 122 ? 4.651 -12.852 5.382 1.00 95.81 122 TRP A C 1
ATOM 968 O O . TRP A 1 122 ? 4.518 -13.864 6.070 1.00 95.81 122 TRP A O 1
ATOM 978 N N . LYS A 1 123 ? 4.488 -12.866 4.054 1.00 94.06 123 LYS A N 1
ATOM 979 C CA . LYS A 1 123 ? 4.134 -14.087 3.324 1.00 94.06 123 LYS A CA 1
ATOM 980 C C . LYS A 1 123 ? 5.158 -15.197 3.571 1.00 94.06 123 LYS A C 1
ATOM 982 O O . LYS A 1 123 ? 4.775 -16.331 3.844 1.00 94.06 123 LYS A O 1
ATOM 987 N N . ASN A 1 124 ? 6.442 -14.851 3.594 1.00 91.50 124 ASN A N 1
ATOM 988 C CA . ASN A 1 124 ? 7.542 -15.790 3.839 1.00 91.50 124 ASN A CA 1
ATOM 989 C C . ASN A 1 124 ? 7.603 -16.300 5.274 1.00 91.50 124 ASN A C 1
ATOM 991 O O . ASN A 1 124 ? 8.117 -17.384 5.533 1.00 91.50 124 ASN A O 1
ATOM 995 N N . ARG A 1 125 ? 7.052 -15.535 6.216 1.00 94.50 125 ARG A N 1
ATOM 996 C CA . ARG A 1 125 ? 6.861 -15.964 7.606 1.00 94.50 125 ARG A CA 1
ATOM 997 C C . ARG A 1 125 ? 5.600 -16.816 7.790 1.00 94.50 125 ARG A C 1
ATOM 999 O O . ARG A 1 125 ? 5.289 -17.187 8.916 1.00 94.50 125 ARG A O 1
ATOM 1006 N N . GLY A 1 126 ? 4.891 -17.137 6.705 1.00 95.25 126 GLY A N 1
ATOM 1007 C CA . GLY A 1 126 ? 3.689 -17.967 6.715 1.00 95.25 126 GLY A CA 1
ATOM 1008 C C . GLY A 1 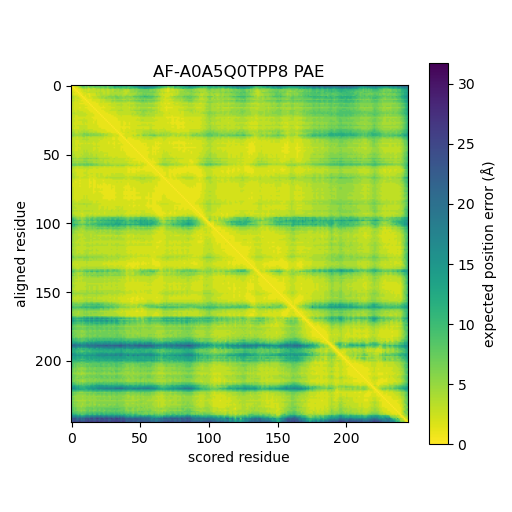126 ? 2.391 -17.194 6.944 1.00 95.25 126 GLY A C 1
ATOM 1009 O O . GLY A 1 126 ? 1.353 -17.820 7.139 1.00 95.25 126 GLY A O 1
ATOM 1010 N N . SER A 1 127 ? 2.418 -15.858 6.922 1.00 97.00 127 SER A N 1
ATOM 1011 C CA . SER A 1 127 ? 1.205 -15.051 7.056 1.00 97.00 127 SER A CA 1
ATOM 1012 C C . SER A 1 127 ? 0.369 -15.079 5.778 1.00 97.00 127 SER A C 1
ATOM 1014 O O . SER A 1 127 ? 0.885 -14.992 4.659 1.00 97.00 127 SER A O 1
ATOM 1016 N N . ASP A 1 128 ? -0.950 -15.121 5.942 1.00 96.69 128 ASP A N 1
ATOM 1017 C CA . ASP A 1 128 ? -1.870 -14.805 4.859 1.00 96.69 128 ASP A CA 1
ATOM 1018 C C . ASP A 1 128 ? -1.935 -13.290 4.644 1.00 96.69 128 ASP A C 1
ATOM 1020 O O . ASP A 1 128 ? -2.037 -12.510 5.589 1.00 96.69 128 ASP A O 1
ATOM 1024 N N . ILE A 1 129 ? -1.899 -12.873 3.379 1.00 97.12 129 ILE A N 1
ATOM 1025 C CA . ILE A 1 129 ? -1.930 -11.459 3.002 1.00 97.12 129 ILE A CA 1
ATOM 1026 C C . ILE A 1 129 ? -3.323 -11.109 2.496 1.00 97.12 129 ILE A C 1
ATOM 1028 O O . ILE A 1 129 ? -3.808 -11.729 1.549 1.00 97.12 129 ILE A O 1
ATOM 1032 N N . TYR A 1 130 ? -3.932 -10.092 3.104 1.00 97.62 130 TYR A N 1
ATOM 1033 C CA . TYR A 1 130 ? -5.208 -9.519 2.687 1.00 97.62 130 TYR A CA 1
ATOM 1034 C C . TYR A 1 130 ? -5.027 -8.030 2.399 1.00 97.62 130 TYR A C 1
ATOM 1036 O O . TYR A 1 130 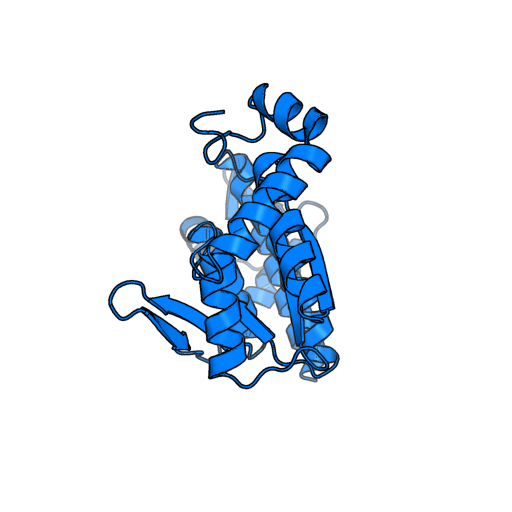? -4.672 -7.262 3.291 1.00 97.62 130 TYR A O 1
ATOM 1044 N N . VAL A 1 131 ? -5.292 -7.613 1.163 1.00 97.06 131 VAL A N 1
ATOM 1045 C CA . VAL A 1 131 ? -5.191 -6.213 0.737 1.00 97.06 131 VAL A CA 1
ATOM 1046 C C . VAL A 1 131 ? -6.578 -5.616 0.576 1.00 97.06 131 VAL A C 1
ATOM 1048 O O . VAL A 1 131 ? -7.395 -6.110 -0.200 1.00 97.06 131 VAL A O 1
ATOM 1051 N N . ASN A 1 132 ? -6.819 -4.528 1.301 1.00 96.81 132 ASN A N 1
ATOM 1052 C CA . ASN A 1 132 ? -8.017 -3.716 1.175 1.00 96.81 132 ASN A CA 1
ATOM 1053 C C . ASN A 1 132 ? -7.837 -2.694 0.049 1.00 96.81 132 ASN A C 1
ATOM 1055 O O . ASN A 1 132 ? -6.956 -1.845 0.143 1.00 96.81 132 ASN A O 1
ATOM 1059 N N . VAL A 1 133 ? -8.685 -2.739 -0.977 1.00 95.69 133 VAL A N 1
ATOM 1060 C CA . VAL A 1 133 ? -8.704 -1.735 -2.062 1.00 95.69 133 VAL A CA 1
ATOM 1061 C C . VAL A 1 133 ? -9.954 -0.853 -2.025 1.00 95.69 133 VAL A C 1
ATOM 1063 O O . VAL A 1 133 ? -10.316 -0.232 -3.021 1.00 95.69 133 VAL A O 1
ATOM 1066 N N . THR A 1 134 ? -10.656 -0.821 -0.885 1.00 92.94 134 THR A N 1
ATOM 1067 C CA . THR A 1 134 ? -11.833 0.043 -0.670 1.00 92.94 134 THR A CA 1
ATOM 1068 C C . THR A 1 134 ? -11.455 1.518 -0.674 1.00 92.94 134 THR A C 1
ATOM 1070 O O . THR A 1 134 ? -12.204 2.346 -1.190 1.00 92.94 134 THR A O 1
ATOM 1073 N N . THR A 1 135 ? -10.308 1.843 -0.081 1.00 86.50 135 THR A N 1
ATOM 1074 C CA . THR A 1 135 ? -9.836 3.212 0.132 1.00 86.50 135 THR A CA 1
ATOM 1075 C C . THR A 1 135 ? -8.500 3.447 -0.570 1.00 86.50 135 THR A C 1
ATOM 1077 O O . THR A 1 135 ? -7.889 2.524 -1.105 1.00 86.50 135 THR A O 1
ATOM 1080 N N . GLY A 1 136 ? -8.055 4.705 -0.588 1.00 84.88 136 GLY A N 1
ATOM 1081 C CA . GLY A 1 136 ? -6.843 5.121 -1.291 1.00 84.88 136 GLY A CA 1
ATOM 1082 C C . GLY A 1 136 ? -7.078 5.469 -2.762 1.00 84.88 136 GLY A C 1
ATOM 1083 O O . GLY A 1 136 ? -8.190 5.400 -3.293 1.00 84.88 136 GLY A O 1
ATOM 1084 N N . PHE A 1 137 ? -6.012 5.896 -3.437 1.00 85.75 137 PHE A N 1
ATOM 1085 C CA . PHE A 1 137 ? -6.085 6.247 -4.852 1.00 85.75 137 PHE A CA 1
ATOM 1086 C C . PHE A 1 137 ? -6.164 4.992 -5.728 1.00 85.75 137 PHE A C 1
ATOM 1088 O O . PHE A 1 137 ? -5.488 3.992 -5.484 1.00 85.75 137 PHE A O 1
ATOM 1095 N N . LYS A 1 138 ? -6.957 5.058 -6.808 1.00 87.50 138 LYS A N 1
ATOM 1096 C CA . LYS A 1 138 ? -7.177 3.920 -7.722 1.00 87.50 138 LYS A CA 1
ATOM 1097 C C . LYS A 1 138 ? -5.875 3.360 -8.296 1.00 87.50 138 LYS A C 1
ATOM 1099 O O . LYS A 1 138 ? -5.731 2.146 -8.380 1.00 87.50 138 LYS A O 1
ATOM 1104 N N . ALA A 1 139 ? -4.940 4.232 -8.674 1.00 86.12 139 ALA A N 1
ATOM 1105 C CA . ALA A 1 139 ? -3.651 3.808 -9.213 1.00 86.12 139 ALA A CA 1
ATOM 1106 C C . ALA A 1 139 ? -2.859 2.976 -8.189 1.00 86.12 139 ALA A C 1
ATOM 1108 O O . ALA A 1 139 ? -2.436 1.868 -8.502 1.00 86.12 139 ALA A O 1
ATOM 1109 N N . GLU A 1 140 ? -2.738 3.457 -6.950 1.00 89.75 140 GLU A N 1
ATOM 1110 C CA . GLU A 1 140 ? -2.065 2.734 -5.862 1.00 89.75 140 GLU A CA 1
ATOM 1111 C C . GLU A 1 140 ? -2.748 1.394 -5.567 1.00 89.75 140 GLU A C 1
ATOM 1113 O O . GLU A 1 140 ? -2.086 0.360 -5.493 1.00 89.75 140 GLU A O 1
ATOM 1118 N N . SER A 1 141 ? -4.082 1.397 -5.481 1.00 92.44 141 SER A N 1
ATOM 1119 C CA . SER A 1 141 ? -4.886 0.194 -5.234 1.00 92.44 141 SER A CA 1
ATOM 1120 C C . SER A 1 141 ? -4.657 -0.887 -6.292 1.00 92.44 141 SER A C 1
ATOM 1122 O O . SER A 1 141 ? -4.535 -2.062 -5.952 1.00 92.44 141 SER A O 1
ATOM 1124 N N . ILE A 1 142 ? -4.553 -0.507 -7.572 1.00 91.81 142 ILE A N 1
ATOM 1125 C CA . ILE A 1 142 ? -4.252 -1.441 -8.668 1.00 91.81 142 ILE A CA 1
ATOM 1126 C C . ILE A 1 142 ? -2.859 -2.054 -8.484 1.00 91.81 142 ILE A C 1
ATOM 1128 O O . ILE A 1 142 ? -2.711 -3.272 -8.579 1.00 91.81 142 ILE A O 1
ATOM 1132 N N . PHE A 1 143 ? -1.845 -1.238 -8.182 1.00 90.44 143 PHE A N 1
ATOM 1133 C CA . PHE A 1 143 ? -0.477 -1.724 -7.971 1.00 90.44 143 PHE A CA 1
ATOM 1134 C C . PHE A 1 143 ? -0.362 -2.646 -6.752 1.00 90.44 143 PHE A C 1
ATOM 1136 O O . PHE A 1 143 ? 0.319 -3.673 -6.822 1.00 90.44 143 PHE A O 1
ATOM 1143 N N . LEU A 1 144 ? -1.052 -2.333 -5.653 1.00 93.06 144 LEU A N 1
ATOM 1144 C CA . LEU A 1 144 ? -1.091 -3.190 -4.467 1.00 93.06 144 LEU A CA 1
ATOM 1145 C C . LEU A 1 144 ? -1.842 -4.497 -4.726 1.00 93.06 144 LEU A C 1
ATOM 1147 O O . LEU A 1 144 ? -1.370 -5.550 -4.303 1.00 93.06 144 LEU A O 1
ATOM 1151 N N . ALA A 1 145 ? -2.955 -4.456 -5.461 1.00 94.62 145 ALA A N 1
ATOM 1152 C CA . ALA A 1 145 ? -3.691 -5.658 -5.842 1.00 94.62 145 ALA A CA 1
ATOM 1153 C C . ALA A 1 145 ? -2.840 -6.590 -6.715 1.00 94.62 145 ALA A C 1
ATOM 1155 O O . ALA A 1 145 ? -2.727 -7.776 -6.416 1.00 94.62 145 ALA A O 1
ATOM 1156 N N . LEU A 1 146 ? -2.176 -6.049 -7.744 1.00 92.88 146 LEU A N 1
ATOM 1157 C CA . LEU A 1 146 ? -1.239 -6.811 -8.576 1.00 92.88 146 LEU A CA 1
ATOM 1158 C C . LEU A 1 146 ? -0.107 -7.410 -7.733 1.00 92.88 146 LEU A C 1
ATOM 1160 O O . LEU A 1 146 ? 0.216 -8.587 -7.881 1.00 92.88 146 LEU A O 1
ATOM 1164 N N . SER A 1 147 ? 0.454 -6.623 -6.813 1.00 92.88 147 SER A N 1
ATOM 1165 C CA . SER A 1 147 ? 1.499 -7.079 -5.891 1.00 92.88 147 SER A CA 1
ATOM 1166 C C . SER A 1 147 ? 1.032 -8.236 -5.012 1.00 92.88 147 SER A C 1
ATOM 1168 O O . SER A 1 147 ? 1.748 -9.224 -4.873 1.00 92.88 147 SER A O 1
ATOM 1170 N N . ALA A 1 148 ? -0.185 -8.152 -4.470 1.00 94.50 148 ALA A N 1
ATOM 1171 C CA . ALA A 1 148 ? -0.786 -9.217 -3.679 1.00 94.50 148 ALA A CA 1
ATOM 1172 C C . ALA A 1 148 ? -1.014 -10.484 -4.509 1.00 94.50 148 ALA A C 1
ATOM 1174 O O . ALA A 1 148 ? -0.620 -11.566 -4.084 1.00 94.50 148 ALA A O 1
ATOM 1175 N N . PHE A 1 149 ? -1.592 -10.373 -5.707 1.00 94.00 149 PHE A N 1
ATOM 1176 C CA . PHE A 1 149 ? -1.849 -11.542 -6.550 1.00 94.00 149 PHE A CA 1
ATOM 1177 C C . PHE A 1 149 ? -0.560 -12.273 -6.949 1.00 94.00 149 PHE A C 1
ATOM 1179 O O . PHE A 1 149 ? -0.539 -13.503 -6.932 1.00 94.00 149 PHE A O 1
ATOM 1186 N N . MET A 1 150 ? 0.531 -11.545 -7.216 1.00 92.00 150 MET A N 1
ATOM 1187 C CA . MET A 1 150 ? 1.838 -12.143 -7.531 1.00 92.00 150 MET A CA 1
ATOM 1188 C C . MET A 1 150 ? 2.428 -12.990 -6.395 1.00 92.00 150 MET A C 1
ATOM 1190 O O . MET A 1 150 ? 3.237 -13.877 -6.656 1.00 92.00 150 MET A O 1
ATOM 1194 N N . ILE A 1 151 ? 2.019 -12.747 -5.147 1.00 91.75 151 ILE A N 1
ATOM 1195 C CA . ILE A 1 151 ? 2.466 -13.507 -3.967 1.00 91.75 151 ILE A CA 1
ATOM 1196 C C . ILE A 1 151 ? 1.390 -14.460 -3.427 1.00 91.75 151 ILE A C 1
ATOM 1198 O O . ILE A 1 151 ? 1.510 -14.974 -2.313 1.00 91.75 151 ILE A O 1
ATOM 1202 N N . GLY A 1 152 ? 0.303 -14.674 -4.178 1.00 91.81 152 GLY A N 1
ATOM 1203 C CA . GLY A 1 152 ? -0.833 -15.487 -3.731 1.00 91.81 152 GLY A CA 1
ATOM 1204 C C . GLY A 1 152 ? -1.596 -14.879 -2.546 1.00 91.81 152 GLY A C 1
ATOM 1205 O O . GLY A 1 152 ? -2.138 -15.606 -1.712 1.00 91.81 152 GLY A O 1
ATOM 1206 N N . GLY A 1 153 ? -1.583 -13.553 -2.428 1.00 94.50 153 GLY A N 1
ATOM 1207 C CA . GLY A 1 153 ? -2.405 -12.782 -1.505 1.00 94.50 153 GLY A CA 1
ATOM 1208 C C . GLY A 1 153 ? -3.850 -12.638 -1.988 1.00 94.50 153 GLY A C 1
ATOM 1209 O O . GLY A 1 153 ? -4.175 -12.842 -3.158 1.00 94.50 153 GLY A O 1
ATOM 1210 N N . LYS A 1 154 ? -4.724 -12.268 -1.056 1.00 95.94 154 LYS A N 1
ATOM 1211 C CA . LYS A 1 154 ? -6.158 -12.047 -1.248 1.00 95.94 154 LYS A CA 1
ATOM 1212 C C . LYS A 1 154 ? -6.415 -10.547 -1.337 1.00 95.94 154 LYS A C 1
ATOM 1214 O O . LYS A 1 154 ? -5.886 -9.782 -0.535 1.00 95.94 154 LYS A O 1
ATOM 1219 N N . VAL A 1 155 ? -7.246 -10.113 -2.277 1.00 97.00 155 VAL A N 1
ATOM 1220 C CA . VAL A 1 155 ? -7.627 -8.698 -2.414 1.00 97.00 155 VAL A CA 1
ATOM 1221 C C . VAL A 1 155 ? -9.120 -8.572 -2.174 1.00 97.00 155 VAL A C 1
ATOM 1223 O O . VAL A 1 155 ? -9.898 -9.333 -2.745 1.00 97.00 155 VAL A O 1
ATOM 1226 N N . TYR A 1 156 ? -9.531 -7.625 -1.338 1.00 96.94 156 TYR A N 1
ATOM 1227 C CA . TYR A 1 156 ? -10.935 -7.408 -1.018 1.00 96.94 156 TYR A CA 1
ATOM 1228 C C . TYR A 1 156 ? -11.346 -5.943 -1.147 1.00 96.94 156 TYR A C 1
ATOM 1230 O O . TYR A 1 156 ? -10.546 -5.022 -0.984 1.00 96.94 156 TYR A O 1
ATOM 1238 N N . TYR A 1 157 ? -12.627 -5.742 -1.437 1.00 96.19 157 TYR A N 1
ATOM 1239 C CA . TYR A 1 157 ? -13.244 -4.434 -1.615 1.00 96.19 157 TYR A CA 1
ATOM 1240 C C . TYR A 1 157 ? -14.622 -4.419 -0.957 1.00 96.19 157 TYR A C 1
ATOM 1242 O O . TYR A 1 157 ? -15.404 -5.356 -1.134 1.00 96.19 157 TYR A O 1
ATOM 1250 N N . ARG A 1 158 ? -14.945 -3.355 -0.220 1.00 94.88 158 ARG A N 1
ATOM 1251 C CA . ARG A 1 158 ? -16.292 -3.130 0.304 1.00 94.88 158 ARG A CA 1
ATOM 1252 C C . ARG A 1 158 ? -17.143 -2.426 -0.746 1.00 94.88 158 ARG A C 1
ATOM 1254 O O . ARG A 1 158 ? -16.923 -1.256 -1.047 1.00 94.88 158 ARG A O 1
ATOM 1261 N N . TYR A 1 159 ? -18.170 -3.105 -1.237 1.00 92.44 159 TYR A N 1
ATOM 1262 C CA . TYR A 1 159 ? -19.145 -2.498 -2.137 1.00 92.44 159 TYR A CA 1
ATOM 1263 C C . TYR A 1 159 ? -20.196 -1.711 -1.357 1.00 92.44 159 TYR A C 1
ATOM 1265 O O . TYR A 1 159 ? -20.910 -2.259 -0.518 1.00 92.44 159 TYR A O 1
ATOM 1273 N N . GLU A 1 160 ? -20.338 -0.424 -1.672 1.00 86.38 160 GLU A N 1
ATOM 1274 C CA . GLU A 1 160 ? -21.267 0.464 -0.964 1.00 86.38 160 GLU A CA 1
ATOM 1275 C C . GLU A 1 160 ? -22.737 0.097 -1.185 1.00 86.38 160 GLU A C 1
ATOM 1277 O O . GLU A 1 160 ? -23.527 0.158 -0.247 1.00 86.38 160 GLU A O 1
ATOM 1282 N N . THR A 1 161 ? -23.104 -0.330 -2.399 1.00 88.19 161 THR A N 1
ATOM 1283 C CA . THR A 1 161 ? -24.506 -0.559 -2.790 1.00 88.19 161 THR A CA 1
ATOM 1284 C C . THR A 1 161 ? -25.196 -1.654 -1.976 1.00 88.19 161 THR A C 1
ATOM 1286 O O . THR A 1 161 ? -26.374 -1.518 -1.661 1.00 88.19 161 THR A O 1
ATOM 1289 N N . PHE A 1 162 ? -24.485 -2.728 -1.627 1.00 88.75 162 PHE A N 1
ATOM 1290 C CA . PHE A 1 162 ? -25.028 -3.832 -0.822 1.00 88.75 162 PHE A CA 1
ATOM 1291 C C . PHE A 1 162 ? -24.293 -4.021 0.513 1.00 88.75 162 PHE A C 1
ATOM 1293 O O . PHE A 1 162 ? -24.578 -4.973 1.231 1.00 88.75 162 PHE A O 1
ATOM 1300 N N . ASN A 1 163 ? -23.407 -3.082 0.872 1.00 90.19 163 ASN A N 1
ATOM 1301 C CA . ASN A 1 163 ? -22.738 -2.997 2.171 1.00 90.19 163 ASN A CA 1
ATOM 1302 C C . ASN A 1 163 ? -22.041 -4.303 2.607 1.00 90.19 163 ASN A C 1
ATOM 1304 O O . ASN A 1 163 ? -22.171 -4.717 3.759 1.00 90.19 163 ASN A O 1
ATOM 1308 N N . ASP A 1 164 ? -21.304 -4.940 1.693 1.00 94.06 164 ASP A N 1
ATOM 1309 C CA . ASP A 1 164 ? -20.592 -6.196 1.959 1.00 94.06 164 ASP A CA 1
ATOM 1310 C C . ASP A 1 164 ? -19.177 -6.186 1.359 1.00 94.06 164 ASP A C 1
ATOM 1312 O O . ASP A 1 164 ? -18.868 -5.455 0.410 1.00 94.06 164 ASP A O 1
ATOM 1316 N N . ILE A 1 165 ? -18.317 -7.026 1.927 1.00 96.75 165 ILE A N 1
ATOM 1317 C CA . ILE A 1 165 ? -16.952 -7.282 1.480 1.00 96.75 165 ILE A CA 1
ATOM 1318 C C . ILE A 1 165 ? -16.975 -8.313 0.359 1.00 96.75 165 ILE A C 1
ATOM 1320 O O . ILE A 1 165 ? -17.440 -9.436 0.538 1.00 96.75 165 ILE A O 1
ATOM 1324 N N . ILE A 1 166 ? -16.405 -7.979 -0.790 1.00 95.62 166 ILE A N 1
ATOM 1325 C CA . ILE A 1 166 ? -16.165 -8.934 -1.868 1.00 95.62 166 ILE A CA 1
ATOM 1326 C C . ILE A 1 166 ? -14.686 -9.278 -1.910 1.00 95.62 166 ILE A C 1
ATOM 1328 O O . ILE A 1 166 ? -13.834 -8.392 -1.954 1.00 95.62 166 ILE A O 1
ATOM 1332 N N . LEU A 1 167 ? -14.400 -10.579 -1.944 1.00 95.81 167 LEU A N 1
ATOM 1333 C CA . LEU A 1 167 ? -13.096 -11.081 -2.345 1.00 95.81 167 LEU A CA 1
ATOM 1334 C C . LEU A 1 167 ? -12.999 -10.975 -3.868 1.00 95.81 167 LEU A C 1
ATOM 1336 O O . LEU A 1 167 ? -13.789 -11.589 -4.589 1.00 95.81 167 LEU A O 1
ATOM 1340 N N . LEU A 1 168 ? -12.056 -10.177 -4.359 1.00 94.94 168 LEU A N 1
ATOM 1341 C CA . LEU A 1 168 ? -11.826 -10.055 -5.790 1.00 94.94 168 LEU A CA 1
ATOM 1342 C C . LEU A 1 168 ? -11.233 -11.365 -6.332 1.00 94.94 168 LEU A C 1
ATOM 1344 O O . LEU A 1 168 ? -10.430 -12.009 -5.641 1.00 94.94 168 LEU A O 1
ATOM 1348 N N . PRO A 1 169 ? -11.586 -11.763 -7.571 1.00 91.31 169 PRO A N 1
ATOM 1349 C CA . PRO A 1 169 ? -10.941 -12.889 -8.229 1.00 91.31 169 PRO A CA 1
ATOM 1350 C C . PRO A 1 169 ? -9.426 -12.712 -8.174 1.00 91.31 169 PRO A C 1
ATOM 1352 O O . PRO A 1 169 ? -8.908 -11.680 -8.595 1.00 91.31 169 PRO A O 1
ATOM 1355 N N . SER A 1 170 ? -8.739 -13.704 -7.611 1.00 85.50 170 SER A N 1
ATOM 1356 C CA . SER A 1 170 ? -7.295 -13.670 -7.374 1.00 85.50 170 SER A CA 1
ATOM 1357 C C . SER A 1 170 ? -6.610 -14.640 -8.338 1.00 85.50 170 SER A C 1
ATOM 1359 O O . SER A 1 170 ? -6.298 -15.767 -7.946 1.00 85.50 170 SER A O 1
ATOM 1361 N N . PRO A 1 171 ? -6.462 -14.278 -9.629 1.00 85.00 171 PRO A N 1
ATOM 1362 C CA . PRO A 1 171 ? -5.776 -15.138 -10.576 1.00 85.00 171 PRO A CA 1
ATOM 1363 C C . PRO A 1 171 ? -4.306 -15.280 -10.161 1.00 85.00 171 PRO A C 1
ATOM 1365 O O . PRO A 1 171 ? -3.691 -14.288 -9.759 1.00 85.00 171 PRO A O 1
ATOM 1368 N N . PRO A 1 172 ? -3.715 -16.479 -10.280 1.00 81.56 172 PRO A N 1
ATOM 1369 C CA . PRO A 1 172 ? -2.280 -16.632 -10.116 1.00 81.56 172 PRO A CA 1
ATOM 1370 C C . PRO A 1 172 ? -1.589 -15.907 -11.275 1.00 81.56 172 PRO A C 1
ATOM 1372 O O . PRO A 1 172 ? -1.612 -16.375 -12.413 1.00 81.56 172 PRO A O 1
ATOM 1375 N N . ILE A 1 173 ? -1.015 -14.738 -10.994 1.00 87.56 173 ILE A N 1
ATOM 1376 C CA . ILE A 1 173 ? -0.273 -13.943 -11.975 1.00 87.56 173 ILE A CA 1
ATOM 1377 C C . ILE A 1 173 ? 1.208 -13.981 -11.635 1.00 87.56 173 ILE A C 1
ATOM 1379 O O . ILE A 1 173 ? 1.599 -13.804 -10.487 1.00 87.56 173 ILE A O 1
ATOM 1383 N N . ILE A 1 174 ? 2.040 -14.209 -12.642 1.00 86.56 174 ILE A N 1
ATOM 1384 C CA . ILE A 1 174 ? 3.495 -14.164 -12.513 1.00 86.56 174 ILE A CA 1
ATOM 1385 C C . ILE A 1 174 ? 4.008 -13.313 -13.676 1.00 86.56 174 ILE A C 1
ATOM 1387 O O . ILE A 1 174 ? 3.513 -13.478 -14.796 1.00 86.56 174 ILE A O 1
ATOM 1391 N N . PRO A 1 175 ? 4.961 -12.393 -13.445 1.00 86.88 175 PRO A N 1
ATOM 1392 C CA . PRO A 1 175 ? 5.589 -11.653 -14.529 1.00 86.88 175 PRO A CA 1
ATOM 1393 C C . PRO A 1 175 ? 6.218 -12.595 -15.558 1.00 86.88 175 PRO A C 1
ATOM 1395 O O . PRO A 1 175 ? 6.817 -13.609 -15.198 1.00 86.88 175 PRO A O 1
ATOM 1398 N N . ASP A 1 176 ? 6.132 -12.239 -16.839 1.00 89.50 176 ASP A N 1
ATOM 1399 C CA . ASP A 1 176 ? 6.823 -12.986 -17.889 1.00 89.50 176 ASP A CA 1
ATOM 1400 C C . ASP A 1 176 ? 8.333 -12.984 -17.615 1.00 89.50 176 ASP A C 1
ATOM 1402 O O . ASP A 1 176 ? 8.992 -11.938 -17.592 1.00 89.50 176 ASP A O 1
ATOM 1406 N N . GLN A 1 177 ? 8.892 -14.177 -17.414 1.00 87.50 177 GLN A N 1
ATOM 1407 C CA . GLN A 1 177 ? 10.281 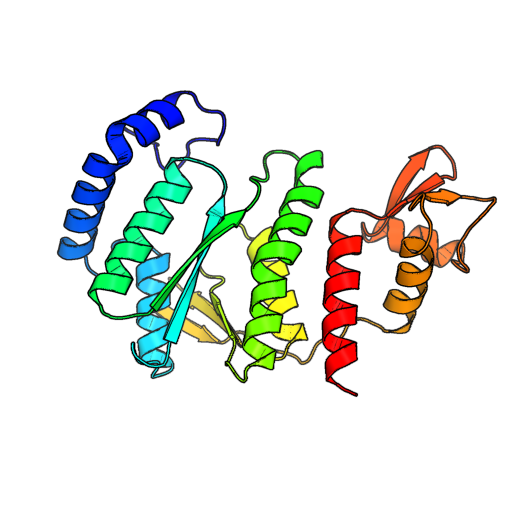-14.322 -17.008 1.00 87.50 177 GLN A CA 1
ATOM 1408 C C . GLN A 1 177 ? 11.266 -13.848 -18.084 1.00 87.50 177 GLN A C 1
ATOM 1410 O O . GLN A 1 177 ? 12.351 -13.376 -17.742 1.00 87.50 177 GLN A O 1
ATOM 1415 N N . ASN A 1 178 ? 10.910 -13.929 -19.367 1.00 88.94 178 ASN A N 1
ATOM 1416 C CA . ASN A 1 178 ? 11.743 -13.400 -20.443 1.00 88.94 178 ASN A CA 1
ATOM 1417 C C . ASN A 1 178 ? 11.814 -11.875 -20.360 1.00 88.94 178 ASN A C 1
ATOM 1419 O O . ASN A 1 178 ? 12.905 -11.314 -20.470 1.00 88.94 178 ASN A O 1
ATOM 1423 N N . ILE A 1 179 ? 10.684 -11.213 -20.094 1.00 89.38 179 ILE A N 1
ATOM 1424 C CA . ILE A 1 179 ? 10.640 -9.758 -19.892 1.00 89.38 179 ILE A CA 1
ATOM 1425 C C . ILE A 1 179 ? 11.446 -9.375 -18.645 1.00 89.38 179 ILE A C 1
ATOM 1427 O O . ILE A 1 179 ? 12.306 -8.497 -18.723 1.00 89.38 179 ILE A O 1
ATOM 1431 N N . VAL A 1 180 ? 11.247 -10.069 -17.519 1.00 89.50 180 VAL A N 1
ATOM 1432 C CA . VAL A 1 180 ? 11.999 -9.810 -16.278 1.00 89.50 180 VAL A CA 1
ATOM 1433 C C . VAL A 1 180 ? 13.503 -9.958 -16.494 1.00 89.50 180 VAL A C 1
ATOM 1435 O O . VAL A 1 180 ? 14.275 -9.109 -16.046 1.00 89.50 180 VAL A O 1
ATOM 1438 N N . ASN A 1 181 ? 13.939 -10.999 -17.206 1.00 87.94 181 ASN A N 1
ATOM 1439 C CA . ASN A 1 181 ? 15.353 -11.232 -17.493 1.00 87.94 181 ASN A CA 1
ATOM 1440 C C . ASN A 1 181 ? 15.943 -10.125 -18.382 1.00 87.94 181 ASN A C 1
ATOM 1442 O O . ASN A 1 181 ? 17.027 -9.629 -18.073 1.00 87.94 181 ASN A O 1
ATOM 1446 N N . LYS A 1 182 ? 15.235 -9.712 -19.446 1.00 89.50 182 LYS A N 1
ATOM 1447 C CA . LYS A 1 182 ? 15.652 -8.596 -20.316 1.00 89.50 182 LYS A CA 1
ATOM 1448 C C . LYS A 1 182 ? 15.822 -7.306 -19.511 1.00 89.50 182 LYS A C 1
ATOM 1450 O O . LYS A 1 182 ? 16.870 -6.671 -19.575 1.00 89.50 182 LYS A O 1
ATOM 1455 N N . LEU A 1 183 ? 14.829 -6.954 -18.693 1.00 90.12 183 LEU A N 1
ATOM 1456 C CA . LEU A 1 183 ? 14.874 -5.743 -17.871 1.00 90.12 183 LEU A CA 1
ATOM 1457 C C . LEU A 1 183 ? 15.960 -5.818 -16.787 1.00 90.12 183 LEU A C 1
ATOM 1459 O O . LEU A 1 183 ? 16.662 -4.838 -16.556 1.00 90.12 183 LEU A O 1
ATOM 1463 N N . SER A 1 184 ? 16.180 -6.989 -16.185 1.00 87.31 184 SER A N 1
ATOM 1464 C CA . SER A 1 184 ? 17.243 -7.190 -15.188 1.00 87.31 184 SER A CA 1
ATOM 1465 C C . SER A 1 184 ? 18.647 -6.955 -15.762 1.00 87.31 184 SER A C 1
ATOM 1467 O O . SER A 1 184 ? 19.516 -6.449 -15.056 1.00 87.31 184 SER A O 1
ATOM 1469 N N . GLN A 1 185 ? 18.886 -7.261 -17.045 1.00 84.94 185 GLN A N 1
ATOM 1470 C CA . GLN A 1 185 ? 20.172 -6.960 -17.697 1.00 84.94 185 GLN A CA 1
ATOM 1471 C C . GLN A 1 185 ? 20.448 -5.453 -17.760 1.00 84.94 185 GLN A C 1
ATOM 1473 O O . GLN A 1 185 ? 21.587 -5.032 -17.574 1.00 84.94 185 GLN A O 1
ATOM 1478 N N . ILE A 1 186 ? 19.403 -4.649 -17.961 1.00 85.50 186 ILE A N 1
ATOM 1479 C CA . ILE A 1 186 ? 19.485 -3.184 -17.985 1.00 85.50 186 ILE A CA 1
ATOM 1480 C C . ILE A 1 186 ? 19.752 -2.652 -16.574 1.00 85.50 186 ILE A C 1
ATOM 1482 O O . ILE A 1 186 ? 20.572 -1.753 -16.404 1.00 85.50 186 ILE A O 1
ATOM 1486 N N . LEU A 1 187 ? 19.106 -3.223 -15.551 1.00 83.31 187 LEU A N 1
ATOM 1487 C CA . LEU A 1 187 ? 19.284 -2.814 -14.150 1.00 83.31 187 LEU A CA 1
ATOM 1488 C C . LEU A 1 187 ? 20.682 -3.108 -13.594 1.00 83.31 187 LEU A C 1
ATOM 1490 O O . LEU A 1 187 ? 21.136 -2.408 -12.697 1.00 83.31 187 LEU A O 1
ATOM 1494 N N . ASN A 1 188 ? 21.390 -4.093 -14.148 1.00 78.25 188 ASN A N 1
ATOM 1495 C CA . ASN A 1 188 ? 22.790 -4.346 -13.798 1.00 78.25 188 ASN A CA 1
ATOM 1496 C C . ASN A 1 188 ? 23.757 -3.305 -14.392 1.00 78.25 188 ASN A C 1
ATOM 1498 O O . ASN A 1 188 ? 24.946 -3.317 -14.069 1.00 78.25 188 ASN A O 1
ATOM 1502 N N . SER A 1 189 ? 23.278 -2.413 -15.264 1.00 75.56 189 SER A N 1
ATOM 1503 C CA . SER A 1 189 ? 24.062 -1.278 -15.741 1.00 75.56 189 SER A CA 1
ATOM 1504 C C . SER A 1 189 ? 24.020 -0.125 -14.741 1.00 75.56 189 SER A C 1
ATOM 1506 O O . SER A 1 189 ? 22.984 0.173 -14.156 1.00 75.56 189 SER A O 1
ATOM 1508 N N . SER A 1 190 ? 25.135 0.585 -14.580 1.00 67.81 190 SER A N 1
ATOM 1509 C CA . SER A 1 190 ? 25.199 1.768 -13.713 1.00 67.81 190 SER A CA 1
ATOM 1510 C C . SER A 1 190 ? 24.404 2.965 -14.247 1.00 67.81 190 SER A C 1
ATOM 1512 O O . SER A 1 190 ? 24.168 3.917 -13.506 1.00 67.81 190 SER A O 1
ATOM 1514 N N . THR A 1 191 ? 24.018 2.948 -15.528 1.00 74.56 191 THR A N 1
ATOM 1515 C CA . THR A 1 191 ? 23.392 4.094 -16.196 1.00 74.56 191 THR A CA 1
ATOM 1516 C C . THR A 1 191 ? 21.881 3.979 -16.295 1.00 74.56 191 THR A C 1
ATOM 1518 O O . THR A 1 191 ? 21.226 5.013 -16.380 1.00 74.56 191 THR A O 1
ATOM 1521 N N . TYR A 1 192 ? 21.323 2.762 -16.305 1.00 82.94 192 TYR A N 1
ATOM 1522 C CA . TYR A 1 192 ? 19.902 2.506 -16.579 1.00 82.94 192 TYR A CA 1
ATOM 1523 C C . TYR A 1 192 ? 19.403 3.084 -17.919 1.00 82.94 192 TYR A C 1
ATOM 1525 O O . TYR A 1 192 ? 18.197 3.237 -18.128 1.00 82.94 192 TYR A O 1
ATOM 1533 N N . ILE A 1 193 ? 20.340 3.421 -18.814 1.00 83.88 193 ILE A N 1
ATOM 1534 C CA . ILE A 1 193 ? 20.096 4.055 -20.108 1.00 83.88 193 ILE A CA 1
ATOM 1535 C C . ILE A 1 193 ? 20.343 3.030 -21.208 1.00 83.88 193 ILE A C 1
ATOM 1537 O O . ILE A 1 193 ? 21.400 2.398 -21.261 1.00 83.88 193 ILE A O 1
ATOM 1541 N N . ILE A 1 194 ? 19.373 2.923 -22.106 1.00 87.31 194 ILE A N 1
ATOM 1542 C CA . ILE A 1 194 ? 19.389 2.117 -23.322 1.00 87.31 194 ILE A CA 1
ATOM 1543 C C . ILE A 1 194 ? 19.647 3.071 -24.481 1.00 87.31 194 ILE A C 1
ATOM 1545 O O . ILE A 1 194 ? 18.973 4.090 -24.613 1.00 87.31 194 ILE A O 1
ATOM 1549 N N . SER A 1 195 ? 20.615 2.751 -25.329 1.00 86.12 195 SER A N 1
ATOM 1550 C CA . SER A 1 195 ? 20.963 3.578 -26.484 1.00 86.12 195 SER A CA 1
ATOM 1551 C C . SER A 1 195 ? 21.287 2.716 -27.697 1.00 86.12 195 SER A C 1
ATOM 1553 O O . SER A 1 195 ? 21.405 1.493 -27.604 1.00 86.12 195 SER A O 1
ATOM 1555 N N . LYS A 1 196 ? 21.512 3.346 -28.854 1.00 80.44 196 LYS A N 1
ATOM 1556 C CA . LYS A 1 196 ? 22.051 2.651 -30.037 1.00 80.44 196 LYS A CA 1
ATOM 1557 C C . LYS A 1 196 ? 23.359 1.902 -29.767 1.00 80.44 196 LYS A C 1
ATOM 1559 O O . LYS A 1 196 ? 23.572 0.857 -30.370 1.00 80.44 196 LYS A O 1
ATOM 1564 N N . SER A 1 197 ? 24.222 2.417 -28.890 1.00 80.19 197 SER A N 1
ATOM 1565 C CA . SER A 1 197 ? 25.509 1.785 -28.583 1.00 80.19 197 SER A CA 1
ATOM 1566 C C . SER A 1 197 ? 25.399 0.636 -27.582 1.00 80.19 197 SER A C 1
ATOM 1568 O O . SER A 1 197 ? 26.273 -0.227 -27.570 1.00 80.19 197 SER A O 1
ATOM 1570 N N . ASN A 1 198 ? 24.341 0.590 -26.766 1.00 83.81 198 ASN A N 1
ATOM 1571 C CA . ASN A 1 198 ? 24.093 -0.520 -25.855 1.00 83.81 198 ASN A CA 1
ATOM 1572 C C . ASN A 1 198 ? 22.590 -0.749 -25.642 1.00 83.81 198 ASN A C 1
ATOM 1574 O O . ASN A 1 198 ? 21.919 0.014 -24.944 1.00 83.81 198 ASN A O 1
ATOM 1578 N N . ARG A 1 199 ? 22.083 -1.832 -26.239 1.00 83.25 199 ARG A N 1
ATOM 1579 C CA . ARG A 1 199 ? 20.662 -2.201 -26.210 1.00 83.25 199 ARG A CA 1
ATOM 1580 C C . ARG A 1 199 ? 20.320 -3.321 -25.231 1.00 83.25 199 ARG A C 1
ATOM 1582 O O . ARG A 1 199 ? 19.154 -3.669 -25.142 1.00 83.25 199 ARG A O 1
ATOM 1589 N N . TYR A 1 200 ? 21.293 -3.909 -24.527 1.00 84.44 200 TYR A N 1
ATOM 1590 C CA . TYR A 1 200 ? 21.060 -5.025 -23.589 1.00 84.44 200 TYR A CA 1
ATOM 1591 C C . TYR A 1 200 ? 20.191 -6.155 -24.178 1.00 84.44 200 TYR A C 1
ATOM 1593 O O . TYR A 1 200 ? 19.275 -6.656 -23.533 1.00 84.44 200 TYR A O 1
ATOM 1601 N N . ASN A 1 201 ? 20.464 -6.531 -25.433 1.00 85.12 201 ASN A N 1
ATOM 1602 C CA . ASN A 1 201 ? 19.719 -7.547 -26.192 1.00 85.12 201 ASN A CA 1
ATOM 1603 C C . ASN A 1 201 ? 18.234 -7.231 -26.460 1.00 85.12 201 ASN A C 1
ATOM 1605 O O . ASN A 1 201 ? 17.480 -8.135 -26.820 1.00 85.12 201 ASN A O 1
ATOM 1609 N N . LEU A 1 202 ? 17.807 -5.974 -26.316 1.00 89.12 202 LEU A N 1
ATOM 1610 C CA . LEU A 1 202 ? 16.485 -5.533 -26.754 1.00 89.12 202 LEU A CA 1
ATOM 1611 C C . LEU A 1 202 ? 16.453 -5.333 -28.275 1.00 89.12 202 LEU A C 1
ATOM 1613 O O . LEU A 1 202 ? 17.341 -4.688 -28.846 1.00 89.12 202 LEU A O 1
ATOM 1617 N N . SER A 1 203 ? 15.417 -5.862 -28.927 1.00 91.50 203 SER A N 1
ATOM 1618 C CA . SER A 1 203 ? 15.095 -5.529 -30.318 1.00 91.50 203 SER A CA 1
ATOM 1619 C C . SER A 1 203 ? 14.506 -4.113 -30.429 1.00 91.50 203 SER A C 1
ATOM 1621 O O . SER A 1 203 ? 14.109 -3.513 -29.429 1.00 91.50 203 SER A O 1
ATOM 1623 N N . ASP A 1 204 ? 14.423 -3.566 -31.647 1.00 90.56 204 ASP A N 1
ATOM 1624 C CA . ASP A 1 204 ? 13.694 -2.305 -31.870 1.00 90.56 204 ASP A CA 1
ATOM 1625 C C . ASP A 1 204 ? 12.213 -2.437 -31.466 1.00 90.56 204 ASP A C 1
ATOM 1627 O O . ASP A 1 204 ? 11.658 -1.523 -30.863 1.00 90.56 204 ASP A O 1
ATOM 1631 N N . GLU A 1 205 ? 11.613 -3.609 -31.700 1.00 92.62 205 GLU A N 1
ATOM 1632 C CA . GLU A 1 205 ? 10.250 -3.932 -31.266 1.00 92.62 205 GLU A CA 1
ATOM 1633 C C . GLU A 1 205 ? 10.123 -3.977 -29.733 1.00 92.62 205 GLU A C 1
ATOM 1635 O O . GLU A 1 205 ? 9.147 -3.465 -29.189 1.00 92.62 205 GLU A O 1
ATOM 1640 N N . ASP A 1 206 ? 11.106 -4.535 -29.014 1.00 93.00 206 ASP A N 1
ATOM 1641 C CA . ASP A 1 206 ? 11.116 -4.517 -27.546 1.00 93.00 206 ASP A CA 1
ATOM 1642 C C . ASP A 1 206 ? 11.153 -3.076 -27.019 1.00 93.00 206 ASP A C 1
ATOM 1644 O O . ASP A 1 206 ? 10.386 -2.726 -26.123 1.00 93.00 206 ASP A O 1
ATOM 1648 N N . ILE A 1 207 ? 12.026 -2.228 -27.577 1.00 92.44 207 ILE A N 1
ATOM 1649 C CA . ILE A 1 207 ? 12.156 -0.819 -27.173 1.00 92.44 207 ILE A CA 1
ATOM 1650 C C . ILE A 1 207 ? 10.851 -0.067 -27.449 1.00 92.44 207 ILE A C 1
ATOM 1652 O O . ILE A 1 207 ? 10.364 0.657 -26.577 1.00 92.44 207 ILE A O 1
ATOM 1656 N N . GLU A 1 208 ? 10.256 -0.262 -28.626 1.00 93.06 208 GLU A N 1
ATOM 1657 C CA . GLU A 1 208 ? 8.987 0.358 -29.002 1.00 93.06 208 GLU A CA 1
ATOM 1658 C C . GLU A 1 208 ? 7.854 -0.087 -28.070 1.00 93.06 208 GLU A C 1
ATOM 1660 O O . GLU A 1 208 ? 7.141 0.750 -27.511 1.00 93.06 208 GLU A O 1
ATOM 1665 N N . ASN A 1 209 ? 7.719 -1.395 -27.838 1.00 93.94 209 ASN A N 1
ATOM 1666 C CA . ASN A 1 209 ? 6.691 -1.955 -26.967 1.00 93.94 209 ASN A CA 1
ATOM 1667 C C . ASN A 1 209 ? 6.875 -1.510 -25.516 1.00 93.94 209 ASN A C 1
ATOM 1669 O O . ASN A 1 209 ? 5.906 -1.124 -24.863 1.00 93.94 209 ASN A O 1
ATOM 1673 N N . PHE A 1 210 ? 8.096 -1.526 -24.987 1.00 94.94 210 PHE A N 1
ATOM 1674 C CA . PHE A 1 210 ? 8.357 -1.080 -23.621 1.00 94.94 210 PHE A CA 1
ATOM 1675 C C . PHE A 1 210 ? 8.139 0.425 -23.453 1.00 94.94 210 PHE A C 1
ATOM 1677 O O . PHE A 1 210 ? 7.664 0.851 -22.403 1.00 94.94 210 PHE A O 1
ATOM 1684 N N . THR A 1 211 ? 8.406 1.232 -24.480 1.00 93.69 211 THR A N 1
ATOM 1685 C CA . THR A 1 211 ? 8.092 2.668 -24.454 1.00 93.69 211 THR A CA 1
ATOM 1686 C C . THR A 1 211 ? 6.579 2.898 -24.489 1.00 93.69 211 THR A C 1
ATOM 1688 O O . THR A 1 211 ? 6.046 3.600 -23.632 1.00 93.69 211 THR A O 1
ATOM 1691 N N . LYS A 1 212 ? 5.847 2.234 -25.397 1.00 93.88 212 LYS A N 1
ATOM 1692 C CA . LYS A 1 212 ? 4.376 2.341 -25.505 1.00 93.88 212 LYS A CA 1
ATOM 1693 C C . LYS A 1 212 ? 3.637 1.877 -24.250 1.00 93.88 212 LYS A C 1
ATOM 1695 O O . LYS A 1 212 ? 2.605 2.442 -23.908 1.00 93.88 212 LYS A O 1
ATOM 1700 N N . ASN A 1 213 ? 4.173 0.875 -23.556 1.00 91.75 213 ASN A N 1
ATOM 1701 C CA . ASN A 1 213 ? 3.612 0.365 -22.303 1.00 91.75 213 ASN A CA 1
ATOM 1702 C C . ASN A 1 213 ? 4.108 1.129 -21.062 1.00 91.75 213 ASN A C 1
ATOM 1704 O O . ASN A 1 213 ? 3.819 0.728 -19.937 1.00 91.75 213 ASN A O 1
ATOM 1708 N N . GLY A 1 214 ? 4.872 2.212 -21.245 1.00 91.19 214 GLY A N 1
ATOM 1709 C CA . GLY A 1 214 ? 5.347 3.049 -20.151 1.00 91.19 214 GLY A CA 1
ATOM 1710 C C . GLY A 1 214 ? 6.296 2.327 -19.195 1.00 91.19 214 GLY A C 1
ATOM 1711 O O . GLY A 1 214 ? 6.269 2.628 -18.006 1.00 91.19 214 GLY A O 1
ATOM 1712 N N . ILE A 1 215 ? 7.099 1.383 -19.694 1.00 93.19 215 ILE A N 1
ATOM 1713 C CA . ILE A 1 215 ? 8.218 0.733 -18.986 1.00 93.19 215 ILE A CA 1
ATOM 1714 C C . ILE A 1 215 ? 9.496 1.565 -19.178 1.00 93.19 215 ILE A C 1
ATOM 1716 O O . ILE A 1 215 ? 10.267 1.778 -18.238 1.00 93.19 215 ILE A O 1
ATOM 1720 N N . LEU A 1 216 ? 9.699 2.067 -20.398 1.00 92.81 216 LEU A N 1
ATOM 1721 C CA . LEU A 1 216 ? 10.772 2.994 -20.749 1.00 92.81 216 LEU A CA 1
ATOM 1722 C C . LEU A 1 216 ? 10.208 4.399 -20.972 1.00 92.81 216 LEU A C 1
ATOM 1724 O O . LEU A 1 216 ? 9.075 4.551 -21.426 1.00 92.81 216 LEU A O 1
ATOM 1728 N N . LYS A 1 217 ? 11.019 5.417 -20.684 1.00 91.50 217 LYS A N 1
ATOM 1729 C CA . LYS A 1 217 ? 10.789 6.812 -21.080 1.00 91.50 217 LYS A CA 1
ATOM 1730 C C . LYS A 1 217 ? 11.887 7.248 -22.046 1.00 91.50 217 LYS A C 1
ATOM 1732 O O . LYS A 1 217 ? 13.057 6.924 -21.835 1.00 91.50 217 LYS A O 1
ATOM 1737 N N . GLU A 1 218 ? 11.525 7.964 -23.103 1.00 91.06 218 GLU A N 1
ATOM 1738 C CA . GLU A 1 218 ? 12.512 8.589 -23.985 1.00 91.06 218 GLU A CA 1
ATOM 1739 C C . GLU A 1 218 ? 13.173 9.757 -23.242 1.00 91.06 218 GLU A C 1
ATOM 1741 O O . GLU A 1 218 ? 12.493 10.569 -22.615 1.00 91.06 218 GLU A O 1
ATOM 1746 N N . LYS A 1 219 ? 14.506 9.802 -23.260 1.00 87.81 219 LYS A N 1
ATOM 1747 C CA . LYS A 1 219 ? 15.301 10.844 -22.599 1.00 87.81 219 LYS A CA 1
ATOM 1748 C C . LYS A 1 219 ? 15.879 11.824 -23.611 1.00 87.81 219 LYS A C 1
ATOM 1750 O O . LYS A 1 219 ? 15.780 13.027 -23.420 1.00 87.81 219 LYS A O 1
ATOM 1755 N N . ASP A 1 220 ? 16.456 11.279 -24.675 1.00 84.81 220 ASP A N 1
ATOM 1756 C CA . ASP A 1 220 ? 17.005 11.999 -25.818 1.00 84.81 220 ASP A CA 1
ATOM 1757 C C . ASP A 1 220 ? 16.770 11.155 -27.077 1.00 84.81 220 ASP A C 1
ATOM 1759 O O . ASP A 1 220 ? 16.377 9.989 -26.994 1.00 84.81 220 ASP A O 1
ATOM 1763 N N . LYS A 1 221 ? 17.078 11.713 -28.251 1.00 84.12 221 LYS A N 1
ATOM 1764 C CA . LYS A 1 221 ? 16.974 10.987 -29.520 1.00 84.12 221 LYS A CA 1
ATOM 1765 C C . LYS A 1 221 ? 17.746 9.663 -29.456 1.00 84.12 221 LYS A C 1
ATOM 1767 O O . LYS A 1 221 ? 18.968 9.661 -29.319 1.00 84.12 221 LYS A O 1
ATOM 1772 N N . ASP A 1 222 ? 17.028 8.553 -29.622 1.00 83.56 222 ASP A N 1
ATOM 1773 C CA . ASP A 1 222 ? 17.562 7.185 -29.551 1.00 83.56 222 ASP A CA 1
ATOM 1774 C C . ASP A 1 222 ? 18.168 6.790 -28.182 1.00 83.56 222 ASP A C 1
ATOM 1776 O O . ASP A 1 222 ? 18.982 5.860 -28.116 1.00 83.56 222 ASP A O 1
ATOM 1780 N N . ALA A 1 223 ? 17.785 7.476 -27.098 1.00 90.19 223 ALA A N 1
ATOM 1781 C CA . ALA A 1 223 ? 18.180 7.161 -25.729 1.00 90.19 223 ALA A CA 1
ATOM 1782 C C . ALA A 1 223 ? 16.953 7.036 -24.817 1.00 90.19 223 ALA A C 1
ATOM 1784 O O . ALA A 1 223 ? 16.153 7.962 -24.681 1.00 90.19 223 ALA A O 1
ATOM 1785 N N . TYR A 1 224 ? 16.843 5.896 -24.144 1.00 92.81 224 TYR A N 1
ATOM 1786 C CA . TYR A 1 224 ? 15.704 5.535 -23.309 1.00 92.81 224 TYR A CA 1
ATOM 1787 C C . TYR A 1 224 ? 16.171 5.227 -21.895 1.00 92.81 224 TYR A C 1
ATOM 1789 O O . TYR A 1 224 ? 17.249 4.676 -21.691 1.00 92.81 224 TYR A O 1
ATOM 1797 N N . GLU A 1 225 ? 15.349 5.550 -20.912 1.00 91.75 225 GLU A N 1
ATOM 1798 C CA . GLU A 1 225 ? 15.612 5.284 -19.505 1.00 91.75 225 GLU A CA 1
ATOM 1799 C C . GLU A 1 225 ? 14.507 4.393 -18.945 1.00 91.75 225 GLU A C 1
ATOM 1801 O O . GLU A 1 225 ? 13.324 4.587 -19.229 1.00 91.75 225 GLU A O 1
ATOM 1806 N N . ILE A 1 226 ? 14.884 3.410 -18.133 1.00 91.81 226 ILE A N 1
ATOM 1807 C CA . ILE A 1 226 ? 13.912 2.604 -17.392 1.00 91.81 226 ILE A CA 1
ATOM 1808 C C . ILE A 1 226 ? 13.254 3.445 -16.291 1.00 91.81 226 ILE A C 1
ATOM 1810 O O . ILE A 1 226 ? 13.930 4.142 -15.529 1.00 91.81 226 ILE A O 1
ATOM 1814 N N . ARG A 1 227 ? 11.924 3.390 -16.191 1.00 91.31 227 ARG A N 1
ATOM 1815 C CA . ARG A 1 227 ? 11.189 4.146 -15.165 1.00 91.31 227 ARG A CA 1
ATOM 1816 C C . ARG A 1 227 ? 11.423 3.574 -13.769 1.00 91.31 227 ARG A C 1
ATOM 1818 O O . ARG A 1 227 ? 11.624 2.374 -13.603 1.00 91.31 227 ARG A O 1
ATOM 1825 N N . GLU A 1 228 ? 11.368 4.431 -12.751 1.00 89.19 228 GLU A N 1
ATOM 1826 C CA . GLU A 1 228 ? 11.718 4.063 -11.367 1.00 89.19 228 GLU A CA 1
ATOM 1827 C C . GLU A 1 228 ? 10.845 2.934 -10.804 1.00 89.19 228 GLU A C 1
ATOM 1829 O O . GLU A 1 228 ? 11.363 1.993 -10.198 1.00 89.19 228 GLU A O 1
ATOM 1834 N N . TRP A 1 229 ? 9.533 2.974 -11.057 1.00 89.31 229 TRP A N 1
ATOM 1835 C CA . TRP A 1 229 ? 8.615 1.930 -10.599 1.00 89.31 229 TRP A CA 1
ATOM 1836 C C . TRP A 1 229 ? 8.969 0.554 -11.181 1.00 89.31 229 TRP A C 1
ATOM 1838 O O . TRP A 1 229 ? 8.821 -0.453 -10.491 1.00 89.31 229 TRP A O 1
ATOM 1848 N N . VAL A 1 230 ? 9.496 0.497 -12.413 1.00 91.81 230 VAL A N 1
ATOM 1849 C CA . VAL A 1 230 ? 9.914 -0.756 -13.060 1.00 91.81 230 VAL A CA 1
ATOM 1850 C C . VAL A 1 230 ? 11.096 -1.357 -12.315 1.00 91.81 230 VAL A C 1
ATOM 1852 O O . VAL A 1 230 ? 11.117 -2.563 -12.090 1.00 91.81 230 VAL A O 1
ATOM 1855 N N . LYS A 1 231 ? 12.059 -0.534 -11.879 1.00 89.88 231 LYS A N 1
ATOM 1856 C CA . LYS A 1 231 ? 13.221 -1.008 -11.109 1.00 89.88 231 LYS A CA 1
ATOM 1857 C C . LYS A 1 231 ? 12.755 -1.746 -9.851 1.00 89.88 231 LYS A C 1
ATOM 1859 O O . LYS A 1 231 ? 13.108 -2.904 -9.641 1.00 89.88 231 LYS A O 1
ATOM 1864 N N . LYS A 1 232 ? 11.866 -1.111 -9.079 1.00 89.38 232 LYS A N 1
ATOM 1865 C CA . LYS A 1 232 ? 11.288 -1.694 -7.858 1.00 89.38 232 LYS A CA 1
ATOM 1866 C C . LYS A 1 232 ? 10.392 -2.895 -8.131 1.00 89.38 232 LYS A C 1
ATOM 1868 O O . LYS A 1 232 ? 10.421 -3.855 -7.367 1.00 89.38 232 LYS A O 1
ATOM 1873 N N . PHE A 1 233 ? 9.635 -2.875 -9.223 1.00 90.00 233 PHE A N 1
ATOM 1874 C CA . PHE A 1 233 ? 8.820 -4.010 -9.638 1.00 90.00 233 PHE A CA 1
ATOM 1875 C C . PHE A 1 233 ? 9.675 -5.236 -9.983 1.00 90.00 233 PHE A C 1
ATOM 1877 O O . PHE A 1 233 ? 9.345 -6.346 -9.578 1.00 90.00 233 PHE A O 1
ATOM 1884 N N . ILE A 1 234 ? 10.794 -5.053 -10.688 1.00 90.44 234 ILE A N 1
ATOM 1885 C CA . ILE A 1 234 ? 11.715 -6.147 -11.016 1.00 90.44 234 ILE A CA 1
ATOM 1886 C C . ILE A 1 234 ? 12.419 -6.672 -9.763 1.00 90.44 234 ILE A C 1
ATOM 1888 O O . ILE A 1 234 ? 12.522 -7.887 -9.599 1.00 90.44 234 ILE A O 1
ATOM 1892 N N . ASP A 1 235 ? 12.834 -5.798 -8.844 1.00 87.81 235 ASP A N 1
ATOM 1893 C CA . ASP A 1 235 ? 13.360 -6.220 -7.540 1.00 87.81 235 ASP A CA 1
ATOM 1894 C C . ASP A 1 235 ? 12.334 -7.059 -6.766 1.00 87.81 235 ASP A C 1
ATOM 1896 O O . ASP A 1 235 ? 12.666 -8.114 -6.224 1.00 87.81 235 ASP A O 1
ATOM 1900 N N . PHE A 1 236 ? 11.076 -6.614 -6.747 1.00 86.50 236 PHE A N 1
ATOM 1901 C CA . PHE A 1 236 ? 9.955 -7.329 -6.144 1.00 86.50 236 PHE A CA 1
ATOM 1902 C C . PHE A 1 236 ? 9.732 -8.700 -6.805 1.00 86.50 236 PHE A C 1
ATOM 1904 O O . PHE A 1 236 ? 9.708 -9.717 -6.114 1.00 86.50 236 PHE A O 1
ATOM 1911 N N . ALA A 1 237 ? 9.664 -8.761 -8.137 1.00 86.75 237 ALA A N 1
ATOM 1912 C CA . ALA A 1 237 ? 9.499 -10.004 -8.891 1.00 86.75 237 ALA A CA 1
ATOM 1913 C C . ALA A 1 237 ? 10.651 -10.996 -8.649 1.00 86.75 237 ALA A C 1
ATOM 1915 O O . ALA A 1 237 ? 10.435 -12.197 -8.479 1.00 86.75 237 ALA A O 1
ATOM 1916 N N . ASN A 1 238 ? 11.887 -10.498 -8.579 1.00 84.88 238 ASN A N 1
ATOM 1917 C CA . ASN A 1 238 ? 13.061 -11.321 -8.306 1.00 84.88 238 ASN A CA 1
ATOM 1918 C C . ASN A 1 238 ? 13.074 -11.881 -6.875 1.00 84.88 238 ASN A C 1
ATOM 1920 O O . ASN A 1 238 ? 13.576 -12.989 -6.677 1.00 84.88 238 ASN A O 1
ATOM 1924 N N . LYS A 1 239 ? 12.528 -11.157 -5.886 1.00 83.81 239 LYS A N 1
ATOM 1925 C CA . LYS A 1 239 ? 12.361 -11.674 -4.514 1.00 83.81 239 LYS A CA 1
ATOM 1926 C C . LYS A 1 239 ? 11.417 -12.879 -4.493 1.00 83.81 239 LYS A C 1
ATOM 1928 O O . LYS A 1 239 ? 11.806 -13.914 -3.972 1.00 83.81 239 LYS A O 1
ATOM 1933 N N . ILE A 1 240 ? 10.275 -12.792 -5.182 1.00 81.00 240 ILE A N 1
ATOM 1934 C CA . ILE A 1 240 ? 9.309 -13.902 -5.298 1.00 81.00 240 ILE A CA 1
ATOM 1935 C C . ILE A 1 240 ? 9.964 -15.162 -5.889 1.00 81.00 240 ILE A C 1
ATOM 1937 O O . ILE A 1 240 ? 9.758 -16.280 -5.415 1.00 81.00 240 ILE A O 1
ATOM 1941 N N . LYS A 1 241 ? 10.790 -14.992 -6.929 1.00 73.19 241 LYS A N 1
ATOM 1942 C CA . LYS A 1 241 ? 11.454 -16.112 -7.610 1.00 73.19 241 LYS A CA 1
ATOM 1943 C C . LYS A 1 241 ? 12.470 -16.845 -6.732 1.00 73.19 241 LYS A C 1
ATOM 1945 O O . LYS A 1 241 ? 12.601 -18.059 -6.838 1.00 73.19 241 LYS A O 1
ATOM 1950 N N . LYS A 1 242 ? 13.218 -16.126 -5.889 1.00 61.38 242 LYS A N 1
ATOM 1951 C CA . LYS A 1 242 ? 14.237 -16.735 -5.013 1.00 61.38 242 LYS A CA 1
ATOM 1952 C C . LYS A 1 242 ? 13.648 -17.675 -3.960 1.00 61.38 242 LYS A C 1
ATOM 1954 O O . LYS A 1 242 ? 14.403 -18.403 -3.336 1.00 61.38 242 LYS A O 1
ATOM 1959 N N . GLU A 1 243 ? 12.338 -17.633 -3.762 1.00 54.62 243 GLU A N 1
ATOM 1960 C CA . GLU A 1 243 ? 11.645 -18.310 -2.665 1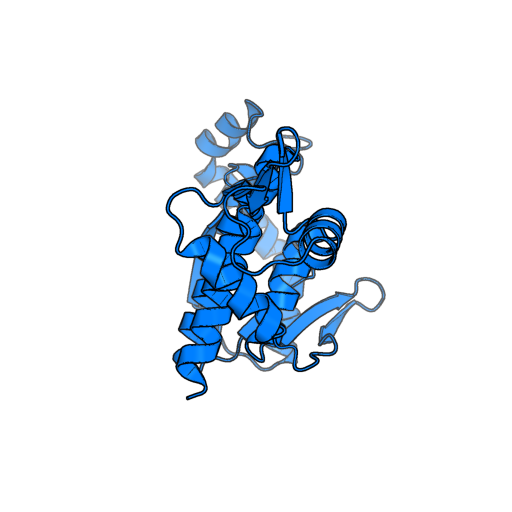.00 54.62 243 GLU A CA 1
ATOM 1961 C C . GLU A 1 243 ? 10.770 -19.474 -3.157 1.00 54.62 243 GLU A C 1
ATOM 1963 O O . GLU A 1 243 ? 10.226 -20.231 -2.359 1.00 54.62 243 GLU A O 1
ATOM 1968 N N . THR A 1 244 ? 10.658 -19.642 -4.479 1.00 52.53 244 THR A N 1
ATOM 1969 C CA . THR A 1 244 ? 9.949 -20.747 -5.149 1.00 52.53 244 THR A CA 1
ATOM 1970 C C . THR A 1 244 ? 10.890 -21.857 -5.648 1.00 52.53 244 THR A C 1
ATOM 1972 O O . THR A 1 244 ? 10.433 -22.814 -6.277 1.00 52.53 244 THR A O 1
ATOM 1975 N N . HIS A 1 245 ? 12.188 -21.755 -5.340 1.00 39.50 245 HIS A N 1
ATOM 1976 C CA . HIS A 1 245 ? 13.250 -22.728 -5.624 1.00 39.50 245 HIS A CA 1
ATOM 1977 C C . HIS A 1 245 ? 14.036 -23.049 -4.353 1.00 39.50 245 HIS A C 1
ATOM 1979 O O . HIS A 1 245 ? 14.516 -24.200 -4.259 1.00 39.50 245 HIS A O 1
#

Sequence (245 aa):
MEGWEYLKFDDPKQDKITANSSELKSKLLLFINKKGNSASAEIQSIEQAVEKFGHKPDDTLIFLYSTNSANAQLAAETIQEYFNSKKYETQKIVVQSINSEDEFDKGLADLLDKVASKMIEWKNRGSDIYVNVTTGFKAESIFLALSAFMIGGKVYYRYETFNDIILLPSPPIIPDQNIVNKLSQILNSSTYIISKSNRYNLSDEDIENFTKNGILKEKDKDAYEIREWVKKFIDFANKIKKETH

Nearest PDB structures (foldseek):
  3qyf-assembly1_B  TM=9.155E-01  e=5.805E-21  Saccharolobus solfataricus
  7pq6-assembly1_BBB  TM=9.345E-01  e=9.767E-21  Saccharolobus islandicus REY15A
  7pqa-assembly1_BBB  TM=9.166E-01  e=5.479E-21  Saccharolobus islandicus REY15A
  7pq3-assembly1_AAA  TM=7.731E-01  e=4.973E-19  Saccharolobus islandicus REY15A
  8phb-assembly1_A  TM=7.320E-01  e=2.625E-07  Allochromatium vinosum

Solvent-accessible surface area (backbone atoms only — not comparable to full-atom values): 13852 Å² total; per-residue (Å²): 121,89,68,54,92,70,58,56,68,83,40,77,67,34,56,59,43,58,77,40,38,72,62,51,37,53,53,50,46,54,48,32,73,75,53,44,48,81,58,41,73,64,53,33,43,51,52,52,44,32,61,74,71,69,57,46,41,92,80,36,77,49,77,46,76,27,41,71,26,48,57,44,41,48,50,53,51,39,53,43,53,54,44,44,76,69,54,26,46,66,50,75,50,74,34,58,60,64,87,46,77,86,34,39,40,53,21,50,22,40,41,43,57,65,50,48,49,46,54,52,56,41,42,77,73,69,46,85,50,77,45,75,52,63,56,82,56,72,70,59,36,52,55,52,46,54,53,30,21,56,71,75,22,45,35,32,33,53,43,77,92,79,70,45,74,42,74,50,90,65,63,88,45,75,81,60,63,69,59,51,52,45,53,50,56,41,65,73,40,97,74,44,59,36,32,88,92,45,50,66,90,53,50,74,65,51,53,51,51,34,39,76,69,66,45,32,40,83,75,50,95,72,28,33,32,65,38,57,32,52,55,43,49,49,53,52,53,53,54,58,56,69,73,77,112

Mean predicted aligned error: 5.02 Å

Foldseek 3Di:
DPPLVVDDQPPPCLVVCVVCLVVVLVVLLVQCVVVPQVSDLVSLQVVQVCVVVVPAQVQDEAEEEFENTSSRVSVLVSVCVVVVVVNHHYDYDYFHDDDDPVCPLVRLLRLLVPPLVVVLVCVLVVDAAEAELQDDDPVSSVSVLVSQLCSVHWYWYQDPVVRHIDTDDRDNDAPDVVLLVQQVLLVVDPPQKAAPVHHSPDDPVNVVVCCVVVQWDDDDVRMIHGGSSNSSVSVSNVSSVVSVD

Radius of gyration: 20.56 Å; Cα contacts (8 Å, |Δi|>4): 303; chains: 1; bounding box: 50×49×54 Å

Secondary structure (DSSP, 8-state):
-TTGGG--TT-THHHHHHHTHHHHHHHHHHHHHHHGGGG-HHHHHHHHHHHHHT--TTT-EEEEEEESSHHHHHHHHHHHHHHHHTT-EEEEEEE----SHHHHHHHHHHHIIIIIHHHHHHHHTTPPPEEE-SSS-HHHHHHHHHHHHHTT-EEEEEETTTTEEEEPP-------HHHHHHHHHHHTSSS-EEETTB-TT--HHHHHHHHHTTSEEEEETTEEEE-HHHHHHHHHHHHHHTT--

pLDDT: mean 90.88, std 7.63, range [39.5, 98.31]